Protein AF-A0A833WVV3-F1 (afdb_monomer_lite)

pLDDT: mean 74.28, std 15.26, range [39.84, 96.75]

Organism: Juglans regia (NCBI:txid51240)

Foldseek 3Di:
DDDDDDPPCDPVNVVVVVVVVVVVVVVPDPVPDDDDPPVVVVVVVVVVVVVVVVVVVVVVVVVVVVVVPPPDVPPPPVPDDDPVNVVVVVVVVVVVVVVVVVVVVVVVVVVVVVVVVVVVVVVVVVVVVVVVVVVVVVPPDPPDDPDDDDDPDDLPPDDPDPVDDRDPPDPPDPDPDPPDDDDDDPPPDPPDDDDD

Radius of gyration: 59.23 Å; chains: 1; bounding box: 86×81×144 Å

Sequence (196 aa):
MEGGGGEEVTIEELASNLTTYRDQLHQVDPANVRPIQEGAVNALAEAERVAEATKQAVKRKIALAASMDFQSRSLPAKLRIEPDDLEDVLAIIFALVFLVKLQKRKKIHAFKSKMRFEQLEVSQNKRQNAWQQFQSTKGKAKKIGFLSGRKRESIFKSPEDPSGKVGATGSGKGLTEFQKREKHLHLKGATVEADD

Structure (mmCIF, N/CA/C/O backbone):
data_AF-A0A833WVV3-F1
#
_entry.id   AF-A0A833WVV3-F1
#
loop_
_atom_site.group_PDB
_atom_site.id
_atom_site.type_symbol
_atom_site.label_atom_id
_atom_site.label_alt_id
_atom_site.label_comp_id
_atom_site.label_asym_id
_atom_site.label_entity_id
_atom_site.label_seq_id
_atom_site.pdbx_PDB_ins_code
_atom_site.Cartn_x
_atom_site.Cartn_y
_atom_site.Cartn_z
_atom_site.occupancy
_atom_site.B_iso_or_equiv
_atom_site.auth_seq_id
_atom_site.auth_comp_id
_atom_site.auth_asym_id
_atom_site.auth_atom_id
_atom_site.pdbx_PDB_model_num
ATOM 1 N N . MET A 1 1 ? -22.524 -62.715 -77.958 1.00 46.50 1 MET A N 1
ATOM 2 C CA . MET A 1 1 ? -21.577 -63.337 -78.908 1.00 46.50 1 MET A CA 1
ATOM 3 C C . MET A 1 1 ? -21.331 -62.258 -79.946 1.00 46.50 1 MET A C 1
ATOM 5 O O . MET A 1 1 ? -22.325 -61.815 -80.494 1.00 46.50 1 MET A O 1
ATOM 9 N N . GLU A 1 2 ? -20.174 -61.636 -80.148 1.00 40.91 2 GLU A N 1
ATOM 10 C CA . GLU A 1 2 ? -18.737 -61.855 -79.865 1.00 40.91 2 GLU A CA 1
ATOM 11 C C . GLU A 1 2 ? -18.135 -60.441 -79.582 1.00 40.91 2 GLU A C 1
ATOM 13 O O . GLU A 1 2 ? -18.778 -59.450 -79.904 1.00 40.91 2 GLU A O 1
ATOM 18 N N . GLY A 1 3 ? -17.004 -60.164 -78.929 1.00 39.84 3 GLY A N 1
ATOM 19 C CA . GLY A 1 3 ? -15.801 -60.945 -78.675 1.00 39.84 3 GLY A CA 1
ATOM 20 C C . GLY A 1 3 ? -14.644 -60.490 -79.582 1.00 39.84 3 GLY A C 1
ATOM 21 O O . GLY A 1 3 ? -14.477 -61.076 -80.637 1.00 39.84 3 GLY A O 1
ATOM 22 N N . GLY A 1 4 ? -13.822 -59.523 -79.140 1.00 43.84 4 GLY A N 1
ATOM 23 C CA . GLY A 1 4 ? -12.402 -59.421 -79.534 1.00 43.84 4 GLY A CA 1
ATOM 24 C C . GLY A 1 4 ? -12.020 -58.500 -80.704 1.00 43.84 4 GLY A C 1
ATOM 25 O O . GLY A 1 4 ? -12.555 -58.602 -81.799 1.00 43.84 4 GLY A O 1
ATOM 26 N N . GLY A 1 5 ? -11.018 -57.647 -80.469 1.00 40.06 5 GLY A N 1
ATOM 27 C CA . GLY A 1 5 ? -10.298 -56.911 -81.513 1.00 40.06 5 GLY A CA 1
ATOM 28 C C . GLY A 1 5 ? -9.308 -55.878 -80.970 1.00 40.06 5 GLY A C 1
ATOM 29 O O . GLY A 1 5 ? -9.168 -54.811 -81.554 1.00 40.06 5 GLY A O 1
ATOM 30 N N . GLY A 1 6 ? -8.681 -56.135 -79.817 1.00 50.25 6 GLY A N 1
ATOM 31 C CA . GLY A 1 6 ? -7.482 -55.392 -79.438 1.00 50.25 6 GLY A CA 1
ATOM 32 C C . GLY A 1 6 ? -6.346 -55.922 -80.298 1.00 50.25 6 GLY A C 1
ATOM 33 O O . GLY A 1 6 ? -5.966 -57.075 -80.124 1.00 50.25 6 GLY A O 1
ATOM 34 N N . GLU A 1 7 ? -5.867 -55.134 -81.259 1.00 61.69 7 GLU A N 1
ATOM 35 C CA . GLU A 1 7 ? -4.652 -55.462 -82.006 1.00 61.69 7 GLU A CA 1
ATOM 36 C C . GLU A 1 7 ? -3.491 -55.508 -81.009 1.00 61.69 7 GLU A C 1
ATOM 38 O O . GLU A 1 7 ? -2.988 -54.486 -80.539 1.00 61.69 7 GLU A O 1
ATOM 43 N N . GLU A 1 8 ? -3.125 -56.719 -80.602 1.00 65.12 8 GLU A N 1
ATOM 44 C CA . GLU A 1 8 ? -1.932 -56.971 -79.811 1.00 65.12 8 GLU A CA 1
ATOM 45 C C . GLU A 1 8 ? -0.727 -56.621 -80.688 1.00 65.12 8 GLU A C 1
ATOM 47 O O . GLU A 1 8 ? -0.345 -57.387 -81.572 1.00 65.12 8 GLU A O 1
ATOM 52 N N . VAL A 1 9 ? -0.159 -55.430 -80.478 1.00 65.12 9 VAL A N 1
ATOM 53 C CA . VAL A 1 9 ? 1.068 -54.998 -81.156 1.00 65.12 9 VAL A CA 1
ATOM 54 C C . VAL A 1 9 ? 2.149 -56.028 -80.848 1.00 65.12 9 VAL A C 1
ATOM 56 O O . VAL A 1 9 ? 2.551 -56.210 -79.694 1.00 65.12 9 VAL A O 1
ATOM 59 N N . THR A 1 10 ? 2.596 -56.740 -81.877 1.00 79.81 10 THR A N 1
ATOM 60 C CA . THR A 1 10 ? 3.571 -57.815 -81.701 1.00 79.81 10 THR A CA 1
ATOM 61 C C . THR A 1 10 ? 4.931 -57.232 -81.310 1.00 79.81 10 THR A C 1
ATOM 63 O O . THR A 1 10 ? 5.314 -56.135 -81.723 1.00 79.81 10 THR A O 1
ATOM 66 N N . ILE A 1 11 ? 5.699 -57.965 -80.500 1.00 78.94 11 ILE A N 1
ATOM 67 C CA . ILE A 1 11 ? 7.044 -57.537 -80.067 1.00 78.94 11 ILE A CA 1
ATOM 68 C C . ILE A 1 11 ? 7.954 -57.282 -81.282 1.00 78.94 11 ILE A C 1
ATOM 70 O O . ILE A 1 11 ? 8.790 -56.380 -81.251 1.00 78.94 11 ILE A O 1
ATOM 74 N N . GLU A 1 12 ? 7.762 -58.040 -82.362 1.00 80.50 12 GLU A N 1
ATOM 75 C CA . GLU A 1 12 ? 8.492 -57.887 -83.624 1.00 80.50 12 GLU A CA 1
ATOM 76 C C . GLU A 1 12 ? 8.175 -56.557 -84.319 1.00 80.50 12 GLU A C 1
ATOM 78 O O . GLU A 1 12 ? 9.079 -55.887 -84.819 1.00 80.50 12 GLU A O 1
ATOM 83 N N . GLU A 1 13 ? 6.918 -56.121 -84.281 1.00 84.12 13 GLU A N 1
ATOM 84 C CA . GLU A 1 13 ? 6.490 -54.837 -84.834 1.00 84.12 13 GLU A CA 1
ATOM 85 C C . GLU A 1 13 ? 7.048 -53.656 -84.027 1.00 84.12 13 GLU A C 1
ATOM 87 O O . GLU A 1 13 ? 7.557 -52.694 -84.603 1.00 84.12 13 GLU A O 1
ATOM 92 N N . LEU A 1 14 ? 7.057 -53.746 -82.691 1.00 84.44 14 LEU A N 1
ATOM 93 C CA . LEU A 1 14 ? 7.711 -52.747 -81.833 1.00 84.44 14 LEU A CA 1
ATOM 94 C C . LEU A 1 14 ? 9.220 -52.686 -82.073 1.00 84.44 14 LEU A C 1
ATOM 96 O O . LEU A 1 14 ? 9.789 -51.595 -82.115 1.00 84.44 14 LEU A O 1
ATOM 100 N N . ALA A 1 15 ? 9.866 -53.840 -82.251 1.00 89.00 15 ALA A N 1
ATOM 101 C CA . ALA A 1 15 ? 11.284 -53.902 -82.574 1.00 89.00 15 ALA A CA 1
ATOM 102 C C . ALA A 1 15 ? 11.569 -53.256 -83.939 1.00 89.00 15 ALA A C 1
ATOM 104 O O . ALA A 1 15 ? 12.489 -52.445 -84.036 1.00 89.00 15 ALA A O 1
ATOM 105 N N . SER A 1 16 ? 10.741 -53.540 -84.950 1.00 89.31 16 SER A N 1
ATOM 106 C CA . SER A 1 16 ? 10.819 -52.928 -86.283 1.00 89.31 16 SER A CA 1
ATOM 107 C C . SER A 1 16 ? 10.579 -51.412 -86.247 1.00 89.31 16 SER A C 1
ATOM 109 O O . SER A 1 16 ? 11.273 -50.641 -86.910 1.00 89.31 16 SER A O 1
ATOM 111 N N . ASN A 1 17 ? 9.628 -50.946 -85.437 1.00 87.50 17 ASN A N 1
ATOM 112 C CA . ASN A 1 17 ? 9.358 -49.517 -85.273 1.00 87.50 17 ASN A CA 1
ATOM 113 C C . ASN A 1 17 ? 10.504 -48.804 -84.542 1.00 87.50 17 ASN A C 1
ATOM 115 O O . ASN A 1 17 ? 10.887 -47.694 -84.918 1.00 87.50 17 ASN A O 1
ATOM 119 N N . LEU A 1 18 ? 11.101 -49.449 -83.535 1.00 90.44 18 LEU A N 1
ATOM 120 C CA . LEU A 1 18 ? 12.235 -48.903 -82.793 1.00 90.44 18 LEU A CA 1
ATOM 121 C C . LEU A 1 18 ? 13.491 -48.792 -83.665 1.00 90.44 18 LEU A C 1
ATOM 123 O O . LEU A 1 18 ? 14.191 -47.780 -83.596 1.00 90.44 18 LEU A O 1
ATOM 127 N N . THR A 1 19 ? 13.779 -49.802 -84.492 1.00 89.31 19 THR A N 1
ATOM 128 C CA . THR A 1 19 ? 14.894 -49.740 -85.450 1.00 89.31 19 THR A CA 1
ATOM 129 C C . THR A 1 19 ? 14.650 -48.663 -86.501 1.00 89.31 19 THR A C 1
ATOM 131 O O . THR A 1 19 ? 15.537 -47.850 -86.740 1.00 89.31 19 THR A O 1
ATOM 134 N N . THR A 1 20 ? 13.426 -48.559 -87.026 1.00 87.56 20 THR A N 1
ATOM 135 C CA . THR A 1 20 ? 13.055 -47.506 -87.984 1.00 87.56 20 THR A CA 1
ATOM 136 C C . THR A 1 20 ? 13.240 -46.105 -87.393 1.00 87.56 20 THR A C 1
ATOM 138 O O . THR A 1 20 ? 13.817 -45.232 -88.040 1.00 87.56 20 THR A O 1
ATOM 141 N N . TYR A 1 21 ? 12.815 -45.876 -86.145 1.00 84.25 21 TYR A N 1
ATOM 142 C CA . TYR A 1 21 ? 12.980 -44.577 -85.480 1.00 84.25 21 TYR A CA 1
ATOM 143 C C . TYR A 1 21 ? 14.453 -44.248 -85.199 1.00 84.25 21 TYR A C 1
ATOM 145 O O . TYR A 1 21 ? 14.894 -43.105 -85.331 1.00 84.25 21 TYR A O 1
ATOM 153 N N . ARG A 1 22 ? 15.248 -45.265 -84.851 1.00 86.81 22 ARG A N 1
ATOM 154 C CA . ARG A 1 22 ? 16.696 -45.124 -84.674 1.00 86.81 22 ARG A CA 1
ATOM 155 C C . ARG A 1 22 ? 17.383 -44.718 -85.976 1.00 86.81 22 ARG A C 1
ATOM 157 O O . ARG A 1 22 ? 18.215 -43.812 -85.966 1.00 86.81 22 ARG A O 1
ATOM 164 N N . ASP A 1 23 ? 17.005 -45.347 -87.082 1.00 85.81 23 ASP A N 1
ATOM 165 C CA . ASP A 1 23 ? 17.556 -45.031 -88.396 1.00 85.81 23 ASP A CA 1
ATOM 166 C C . ASP A 1 23 ? 17.127 -43.635 -88.861 1.00 85.81 23 ASP A C 1
ATOM 168 O O . ASP A 1 23 ? 17.929 -42.919 -89.461 1.00 85.81 23 ASP A O 1
ATOM 172 N N . GLN A 1 24 ? 15.904 -43.201 -88.539 1.00 82.94 24 GLN A N 1
ATOM 173 C CA . GLN A 1 24 ? 15.442 -41.832 -88.794 1.00 82.94 24 GLN A CA 1
ATOM 174 C C . GLN A 1 24 ? 16.280 -40.791 -88.040 1.00 82.94 24 GLN A C 1
ATOM 176 O O . GLN A 1 24 ? 16.636 -39.773 -88.626 1.00 82.94 24 GLN A O 1
ATOM 181 N N . LEU A 1 25 ? 16.655 -41.049 -86.780 1.00 77.25 25 LEU A N 1
ATOM 182 C CA . LEU A 1 25 ? 17.528 -40.154 -86.007 1.00 77.25 25 LEU A CA 1
ATOM 183 C C . LEU A 1 25 ? 18.943 -40.054 -86.592 1.00 77.25 25 LEU A C 1
ATOM 185 O O . LEU A 1 25 ? 19.531 -38.977 -86.560 1.00 77.25 25 LEU A O 1
ATOM 189 N N . HIS A 1 26 ? 19.481 -41.141 -87.154 1.00 75.12 26 HIS A N 1
ATOM 190 C CA . HIS A 1 26 ? 20.765 -41.105 -87.865 1.00 75.12 26 HIS A CA 1
ATOM 191 C C . HIS A 1 26 ? 20.701 -40.326 -89.187 1.00 75.12 26 HIS A C 1
ATOM 193 O O . HIS A 1 26 ? 21.723 -39.812 -89.635 1.00 75.12 26 HIS A O 1
ATOM 199 N N . GLN A 1 27 ? 19.520 -40.226 -89.802 1.00 71.44 27 GLN A N 1
ATOM 200 C CA . GLN A 1 27 ? 19.289 -39.463 -91.033 1.00 71.44 27 GLN A CA 1
ATOM 201 C C . GLN A 1 27 ? 19.019 -37.969 -90.780 1.00 71.44 27 GLN A C 1
ATOM 203 O O . GLN A 1 27 ? 18.933 -37.200 -91.738 1.00 71.44 27 GLN A O 1
ATOM 208 N N . VAL A 1 28 ? 18.895 -37.528 -89.519 1.00 72.56 28 VAL A N 1
ATOM 209 C CA . VAL A 1 28 ? 18.790 -36.099 -89.192 1.00 72.56 28 VAL A CA 1
ATOM 210 C C . VAL A 1 28 ? 20.156 -35.446 -89.391 1.00 72.56 28 VAL A C 1
ATOM 212 O O . VAL A 1 28 ? 21.061 -35.587 -88.571 1.00 72.56 28 VAL A O 1
ATOM 215 N N . ASP A 1 29 ? 20.284 -34.717 -90.495 1.00 63.56 29 ASP A N 1
ATOM 216 C CA . ASP A 1 29 ? 21.483 -33.970 -90.857 1.00 63.56 29 ASP A CA 1
ATOM 217 C C . ASP A 1 29 ? 21.809 -32.930 -89.759 1.00 63.56 29 ASP A C 1
ATOM 219 O O . ASP A 1 29 ? 20.990 -32.035 -89.498 1.00 63.56 29 ASP A O 1
ATOM 223 N N . PRO A 1 30 ? 22.971 -33.010 -89.078 1.00 64.62 30 PRO A N 1
ATOM 224 C CA . PRO A 1 30 ? 23.313 -32.100 -87.981 1.00 64.62 30 PRO A CA 1
ATOM 225 C C . PRO A 1 30 ? 23.369 -30.629 -88.421 1.00 64.62 30 PRO A C 1
ATOM 227 O O . PRO A 1 30 ? 23.263 -29.732 -87.586 1.00 64.62 30 PRO A O 1
ATOM 230 N N . ALA A 1 31 ? 23.473 -30.370 -89.729 1.00 63.16 31 ALA A N 1
ATOM 231 C CA . ALA A 1 31 ? 23.427 -29.035 -90.318 1.00 63.16 31 ALA A CA 1
ATOM 232 C C . ALA A 1 31 ? 22.056 -28.333 -90.195 1.00 63.16 31 ALA A C 1
ATOM 234 O O . ALA A 1 31 ? 21.984 -27.113 -90.341 1.00 63.16 31 ALA A O 1
ATOM 235 N N . ASN A 1 32 ? 20.970 -29.063 -89.904 1.00 64.25 32 ASN A N 1
ATOM 236 C CA . ASN A 1 32 ? 19.625 -28.492 -89.745 1.00 64.25 32 ASN A CA 1
ATOM 237 C C . ASN A 1 32 ? 19.313 -28.057 -88.292 1.00 64.25 32 ASN A C 1
ATOM 239 O O . ASN A 1 32 ? 18.229 -27.540 -88.006 1.00 64.25 32 ASN A O 1
ATOM 243 N N . VAL A 1 33 ? 20.256 -28.239 -87.358 1.00 63.78 33 VAL A N 1
ATOM 244 C CA . VAL A 1 33 ? 20.158 -27.731 -85.982 1.00 63.78 33 VAL A CA 1
ATOM 245 C C . VAL A 1 33 ? 20.610 -26.270 -85.969 1.00 63.78 33 VAL A C 1
ATOM 247 O O . VAL A 1 33 ? 21.745 -25.952 -86.312 1.00 63.78 33 VAL A O 1
ATOM 250 N N . ARG A 1 34 ? 19.716 -25.351 -85.580 1.00 60.75 34 ARG A N 1
ATOM 251 C CA . ARG A 1 34 ? 20.046 -23.919 -85.482 1.00 60.75 34 ARG A CA 1
ATOM 252 C C . ARG A 1 34 ? 21.232 -23.718 -84.520 1.00 60.75 34 ARG A C 1
ATOM 254 O O . ARG A 1 34 ? 21.143 -24.194 -83.387 1.00 60.75 34 ARG A O 1
ATOM 261 N N . PRO A 1 35 ? 22.292 -22.982 -84.903 1.00 62.78 35 PRO A N 1
ATOM 262 C CA . PRO A 1 35 ? 23.369 -22.659 -83.978 1.00 62.78 35 PRO A CA 1
ATOM 263 C C . PRO A 1 35 ? 22.831 -21.783 -82.840 1.00 62.78 35 PRO A C 1
ATOM 265 O O . PRO A 1 35 ? 22.159 -20.775 -83.075 1.00 62.78 35 PRO A O 1
ATOM 268 N N . ILE A 1 36 ? 23.105 -22.182 -81.597 1.00 58.59 36 ILE A N 1
ATOM 269 C CA . ILE A 1 36 ? 22.791 -21.391 -80.403 1.00 58.59 36 ILE A CA 1
ATOM 270 C C . ILE A 1 36 ? 23.678 -20.143 -80.446 1.00 58.59 36 ILE A C 1
ATOM 272 O O . ILE A 1 36 ? 24.894 -20.247 -80.568 1.00 58.59 36 ILE A O 1
ATOM 276 N N . GLN A 1 37 ? 23.069 -18.959 -80.384 1.00 57.66 37 GLN A N 1
ATOM 277 C CA . GLN A 1 37 ? 23.779 -17.682 -80.453 1.00 57.66 37 GLN A CA 1
ATOM 278 C C . GLN A 1 37 ? 24.791 -17.550 -79.305 1.00 57.66 37 GLN A C 1
ATOM 280 O O . GLN A 1 37 ? 24.428 -17.310 -78.154 1.00 57.66 37 GLN A O 1
ATOM 285 N N . GLU A 1 38 ? 26.078 -17.623 -79.645 1.00 55.78 38 GLU A N 1
ATOM 286 C CA . GLU A 1 38 ? 27.241 -17.426 -78.762 1.00 55.78 38 GLU A CA 1
ATOM 287 C C . GLU A 1 38 ? 27.298 -16.022 -78.109 1.00 55.78 38 GLU A C 1
ATOM 289 O O . GLU A 1 38 ? 28.165 -15.734 -77.291 1.00 55.78 38 GLU A O 1
ATOM 294 N N . GLY A 1 39 ? 26.348 -15.127 -78.399 1.00 54.28 39 GLY A N 1
ATOM 295 C CA . GLY A 1 39 ? 26.199 -13.847 -77.696 1.00 54.28 39 GLY A CA 1
ATOM 296 C C . GLY A 1 39 ? 25.719 -13.984 -76.243 1.00 54.28 39 GLY A C 1
ATOM 297 O O . GLY A 1 39 ? 25.995 -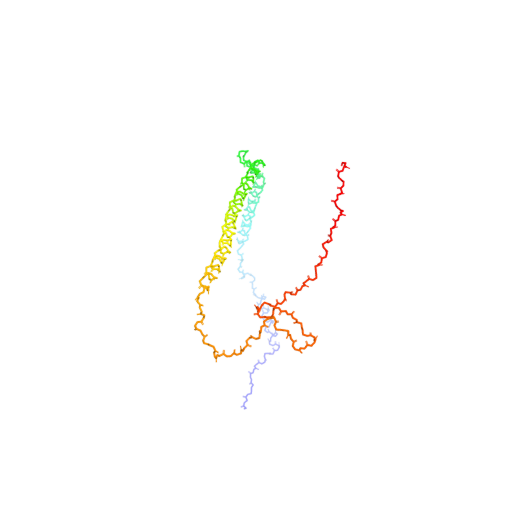13.110 -75.422 1.00 54.28 39 GLY A O 1
ATOM 298 N N . ALA A 1 40 ? 25.048 -15.089 -75.893 1.00 53.66 40 ALA A N 1
ATOM 299 C CA . ALA A 1 40 ? 24.525 -15.306 -74.542 1.00 53.66 40 ALA A CA 1
ATOM 300 C C . ALA A 1 40 ? 25.624 -15.595 -73.499 1.00 53.66 40 ALA A C 1
ATOM 302 O O . ALA A 1 40 ? 25.453 -15.271 -72.324 1.00 53.66 40 ALA A O 1
ATOM 303 N N . VAL A 1 41 ? 26.769 -16.154 -73.915 1.00 52.44 41 VAL A N 1
ATOM 304 C CA . VAL A 1 41 ? 27.882 -16.473 -73.000 1.00 52.44 41 VAL A CA 1
ATOM 305 C C . VAL A 1 41 ? 28.688 -15.233 -72.600 1.00 52.44 41 VAL A C 1
ATOM 307 O O . VAL A 1 41 ? 29.155 -15.158 -71.466 1.00 52.44 41 VAL A O 1
ATOM 310 N N . ASN A 1 42 ? 28.779 -14.216 -73.464 1.00 63.62 42 ASN A N 1
ATOM 311 C CA . ASN A 1 42 ? 29.488 -12.971 -73.138 1.00 63.62 42 ASN A CA 1
ATOM 312 C C . ASN A 1 42 ? 28.682 -12.054 -72.208 1.00 63.62 42 ASN A C 1
ATOM 314 O O . ASN A 1 42 ? 29.241 -11.509 -71.260 1.00 63.62 42 ASN A O 1
ATOM 318 N N . ALA A 1 43 ? 27.363 -11.948 -72.401 1.00 71.44 43 ALA A N 1
ATOM 319 C CA . ALA A 1 43 ? 26.507 -11.148 -71.521 1.00 71.44 43 ALA A CA 1
ATOM 320 C C . ALA A 1 43 ? 26.486 -11.686 -70.077 1.00 71.44 43 ALA A C 1
ATOM 322 O O . ALA A 1 43 ? 26.461 -10.914 -69.119 1.00 71.44 43 ALA A O 1
ATOM 323 N N . LEU A 1 44 ? 26.533 -13.012 -69.914 1.00 71.00 44 LEU A N 1
ATOM 324 C CA . LEU A 1 44 ? 26.572 -13.648 -68.599 1.00 71.00 44 LEU A CA 1
ATOM 325 C C . LEU A 1 44 ? 27.927 -13.436 -67.904 1.00 71.00 44 LEU A C 1
ATOM 327 O O . LEU A 1 44 ? 27.955 -13.103 -66.721 1.00 71.00 44 LEU A O 1
ATOM 331 N N . ALA A 1 45 ? 29.034 -13.531 -68.647 1.00 79.44 45 ALA A N 1
ATOM 332 C CA . ALA A 1 45 ? 30.375 -13.250 -68.130 1.00 79.44 45 ALA A CA 1
ATOM 333 C C . ALA A 1 45 ? 30.572 -11.765 -67.754 1.00 79.44 45 ALA A C 1
ATOM 335 O O . ALA A 1 45 ? 31.224 -11.443 -66.757 1.00 79.44 45 ALA A O 1
ATOM 336 N N . GLU A 1 46 ? 29.988 -10.840 -68.521 1.00 80.50 46 GLU A N 1
ATOM 337 C CA . GLU A 1 46 ? 29.970 -9.413 -68.183 1.00 80.50 46 GLU A CA 1
ATOM 338 C C . GLU A 1 46 ? 29.123 -9.139 -66.934 1.00 80.50 46 GLU A C 1
ATOM 340 O O . GLU A 1 46 ? 29.561 -8.410 -66.039 1.00 80.50 46 GLU A O 1
ATOM 345 N N . ALA A 1 47 ? 27.951 -9.773 -66.824 1.00 81.19 47 ALA A N 1
ATOM 346 C CA . ALA A 1 47 ? 27.101 -9.676 -65.641 1.00 81.19 47 ALA A CA 1
ATOM 347 C C . ALA A 1 47 ? 27.801 -10.214 -64.381 1.00 81.19 47 ALA A C 1
ATOM 349 O O . ALA A 1 47 ? 27.715 -9.595 -63.316 1.00 81.19 47 ALA A O 1
ATOM 350 N N . GLU A 1 48 ? 28.547 -11.315 -64.502 1.00 83.31 48 GLU A N 1
ATOM 351 C CA . GLU A 1 48 ? 29.335 -11.886 -63.408 1.00 83.31 48 GLU A CA 1
ATOM 352 C C . GLU A 1 48 ? 30.438 -10.921 -62.950 1.00 83.31 48 GLU A C 1
ATOM 354 O O . GLU A 1 48 ? 30.537 -10.626 -61.757 1.00 83.31 48 GLU A O 1
ATOM 359 N N . ARG A 1 49 ? 31.182 -10.300 -63.878 1.00 86.06 49 ARG A N 1
ATOM 360 C CA . ARG A 1 49 ? 32.183 -9.276 -63.524 1.00 86.06 49 ARG A CA 1
ATOM 361 C C . ARG A 1 49 ? 31.585 -8.059 -62.822 1.00 86.06 49 ARG A C 1
ATOM 363 O O . ARG A 1 49 ? 32.198 -7.531 -61.892 1.00 86.06 49 ARG A O 1
ATOM 370 N N . VAL A 1 50 ? 30.401 -7.602 -63.233 1.00 87.94 50 VAL A N 1
ATOM 371 C CA . VAL A 1 50 ? 29.704 -6.482 -62.575 1.00 87.94 50 VAL A CA 1
ATOM 372 C C . VAL A 1 50 ? 29.251 -6.874 -61.163 1.00 87.94 50 VAL A C 1
ATOM 374 O O . VAL A 1 50 ? 29.429 -6.104 -60.211 1.00 87.94 50 VAL A O 1
ATOM 377 N N . ALA A 1 51 ? 28.719 -8.084 -60.990 1.00 87.38 51 ALA A N 1
ATOM 378 C CA . ALA A 1 51 ? 28.330 -8.611 -59.683 1.00 87.38 51 ALA A CA 1
ATOM 379 C C . ALA A 1 51 ? 29.541 -8.773 -58.745 1.00 87.38 51 ALA A C 1
ATOM 381 O O . ALA A 1 51 ? 29.490 -8.408 -57.567 1.00 87.38 51 ALA A O 1
ATOM 382 N N . GLU A 1 52 ? 30.673 -9.244 -59.262 1.00 89.75 52 GLU A N 1
ATOM 383 C CA . GLU A 1 52 ? 31.908 -9.341 -58.489 1.00 89.75 52 GLU A CA 1
ATOM 384 C C . GLU A 1 52 ? 32.466 -7.966 -58.118 1.00 89.75 52 GLU A C 1
ATOM 386 O O . GLU A 1 52 ? 32.840 -7.745 -56.962 1.00 89.75 52 GLU A O 1
ATOM 391 N N . ALA A 1 53 ? 32.472 -7.012 -59.053 1.00 91.62 53 ALA A N 1
ATOM 392 C CA . ALA A 1 53 ? 32.927 -5.650 -58.795 1.00 91.62 53 ALA A CA 1
ATOM 393 C C . ALA A 1 53 ? 32.084 -4.964 -57.708 1.00 91.62 53 ALA A C 1
ATOM 395 O O . ALA A 1 53 ? 32.631 -4.328 -56.801 1.00 91.62 53 ALA A O 1
ATOM 396 N N . THR A 1 54 ? 30.760 -5.137 -57.738 1.00 90.00 54 THR A N 1
ATOM 397 C CA . THR A 1 54 ? 29.861 -4.598 -56.704 1.00 90.00 54 THR A CA 1
ATOM 398 C C . THR A 1 54 ? 30.074 -5.280 -55.353 1.00 90.00 54 THR A C 1
ATOM 400 O O . THR A 1 54 ? 30.201 -4.588 -54.340 1.00 90.00 54 THR A O 1
ATOM 403 N N . LYS A 1 55 ? 30.233 -6.610 -55.321 1.00 92.50 55 LYS A N 1
ATOM 404 C CA . LYS A 1 55 ? 30.584 -7.360 -54.103 1.00 92.50 55 LYS A CA 1
ATOM 405 C C . LYS A 1 55 ? 31.902 -6.873 -53.500 1.00 92.50 55 LYS A C 1
ATOM 407 O O . LYS A 1 55 ? 31.992 -6.663 -52.288 1.00 92.50 55 LYS A O 1
ATOM 412 N N . GLN A 1 56 ? 32.919 -6.648 -54.330 1.00 93.75 56 GLN A N 1
ATOM 413 C CA . GLN A 1 56 ? 34.207 -6.116 -53.887 1.00 93.75 56 GLN A CA 1
ATOM 414 C C . GLN A 1 56 ? 34.096 -4.664 -53.402 1.00 93.75 56 GLN A C 1
ATOM 416 O O . GLN A 1 56 ? 34.694 -4.322 -52.381 1.00 93.75 56 GLN A O 1
ATOM 421 N N . ALA A 1 57 ? 33.306 -3.818 -54.067 1.00 93.19 57 ALA A N 1
ATOM 422 C CA . ALA A 1 57 ? 33.062 -2.441 -53.637 1.00 93.19 57 ALA A CA 1
ATOM 423 C C . ALA A 1 57 ? 32.348 -2.380 -52.276 1.00 93.19 57 ALA A C 1
ATOM 425 O O . ALA A 1 57 ? 32.754 -1.612 -51.403 1.00 93.19 57 ALA A O 1
ATOM 426 N N . VAL A 1 58 ? 31.338 -3.229 -52.057 1.00 93.94 58 VAL A N 1
ATOM 427 C CA . VAL A 1 58 ? 30.659 -3.375 -50.759 1.00 93.94 58 VAL A CA 1
ATOM 428 C C . VAL A 1 58 ? 31.635 -3.876 -49.699 1.00 93.94 58 VAL A C 1
ATOM 430 O O . VAL A 1 58 ? 31.713 -3.290 -48.624 1.00 93.94 58 VAL A O 1
ATOM 433 N N . LYS A 1 59 ? 32.453 -4.888 -50.013 1.00 95.31 59 LYS A N 1
ATOM 434 C CA . LYS A 1 59 ? 33.488 -5.388 -49.098 1.00 95.31 59 LYS A CA 1
ATOM 435 C C . LYS A 1 59 ? 34.486 -4.294 -48.707 1.00 95.31 59 LYS A C 1
ATOM 437 O O . LYS A 1 59 ? 34.818 -4.185 -47.532 1.00 95.31 59 LYS A O 1
ATOM 442 N N . ARG A 1 60 ? 34.923 -3.451 -49.653 1.00 93.31 60 ARG A N 1
ATOM 443 C CA . ARG A 1 60 ? 35.785 -2.287 -49.372 1.00 93.31 60 ARG A CA 1
ATOM 444 C C . ARG A 1 60 ? 35.078 -1.252 -48.498 1.00 93.31 60 ARG A C 1
ATOM 446 O O . ARG A 1 60 ? 35.689 -0.767 -47.558 1.00 93.31 60 ARG A O 1
ATOM 453 N N . LYS A 1 61 ? 33.799 -0.947 -48.753 1.00 93.94 61 LYS A N 1
ATOM 454 C CA . LYS A 1 61 ? 33.009 -0.034 -47.905 1.00 93.94 61 LYS A CA 1
ATOM 455 C C . LYS A 1 61 ? 32.840 -0.564 -46.484 1.00 93.94 61 LYS A C 1
ATOM 457 O O . LYS A 1 61 ? 32.969 0.209 -45.546 1.00 93.94 61 LYS A O 1
ATOM 462 N N . ILE A 1 62 ? 32.597 -1.863 -46.326 1.00 89.44 62 ILE A N 1
ATOM 463 C CA . ILE A 1 62 ? 32.512 -2.513 -45.014 1.00 89.44 62 ILE A CA 1
ATOM 464 C C . ILE A 1 62 ? 33.874 -2.491 -44.321 1.00 89.44 62 ILE A C 1
ATOM 466 O O . ILE A 1 62 ? 33.934 -2.163 -43.147 1.00 89.44 62 ILE A O 1
ATOM 470 N N . ALA A 1 63 ? 34.966 -2.780 -45.032 1.00 87.38 63 ALA A N 1
ATOM 471 C CA . ALA A 1 63 ? 36.312 -2.706 -44.468 1.00 87.38 63 ALA A CA 1
ATOM 472 C C . ALA A 1 63 ? 36.674 -1.277 -44.032 1.00 87.38 63 ALA A C 1
ATOM 474 O O . ALA A 1 63 ? 37.199 -1.103 -42.940 1.00 87.38 63 ALA A O 1
ATOM 475 N N . LEU A 1 64 ? 36.329 -0.263 -44.836 1.00 84.94 64 LEU A N 1
ATOM 476 C CA . LEU A 1 64 ? 36.489 1.145 -44.468 1.00 84.94 64 LEU A CA 1
ATOM 477 C C . LEU A 1 64 ? 35.624 1.513 -43.259 1.00 84.94 64 LEU A C 1
ATOM 479 O O . LEU A 1 64 ? 36.126 2.143 -42.340 1.00 84.94 64 LEU A O 1
ATOM 483 N N . ALA A 1 65 ? 34.359 1.086 -43.222 1.00 82.06 65 ALA A N 1
ATOM 484 C CA . ALA A 1 65 ? 33.466 1.309 -42.085 1.00 82.06 65 ALA A CA 1
ATOM 485 C C . ALA A 1 65 ? 33.917 0.562 -40.817 1.00 82.06 65 ALA A C 1
ATOM 487 O O . ALA A 1 65 ? 33.662 1.034 -39.718 1.00 82.06 65 ALA A O 1
ATOM 488 N N . ALA A 1 66 ? 34.596 -0.576 -40.965 1.00 80.94 66 ALA A N 1
ATOM 489 C CA . ALA A 1 66 ? 35.180 -1.329 -39.863 1.00 80.94 66 ALA A CA 1
ATOM 490 C C . ALA A 1 66 ? 36.499 -0.711 -39.369 1.00 80.94 66 ALA A C 1
ATOM 492 O O . ALA A 1 66 ? 36.740 -0.724 -38.173 1.00 80.94 66 ALA A O 1
ATOM 493 N N . SER A 1 67 ? 37.329 -0.149 -40.262 1.00 72.38 67 SER A N 1
ATOM 494 C CA . SER A 1 67 ? 38.539 0.608 -39.892 1.00 72.38 67 SER A CA 1
ATOM 495 C C . SER A 1 67 ? 38.241 2.028 -39.418 1.00 72.38 67 SER A C 1
ATOM 497 O O . SER A 1 67 ? 39.077 2.668 -38.789 1.00 72.38 67 SER A O 1
ATOM 499 N N . MET A 1 68 ? 37.047 2.543 -39.722 1.00 65.44 68 MET A N 1
ATOM 500 C CA . MET A 1 68 ? 36.444 3.644 -38.983 1.00 65.44 68 MET A CA 1
ATOM 501 C C . MET A 1 68 ? 36.001 3.081 -37.636 1.00 65.44 68 MET A C 1
ATOM 503 O O . MET A 1 68 ? 34.811 2.976 -37.342 1.00 65.44 68 MET A O 1
ATOM 507 N N . ASP A 1 69 ? 36.995 2.677 -36.844 1.00 57.31 69 ASP A N 1
ATOM 508 C CA . ASP A 1 69 ? 36.841 2.342 -35.447 1.00 57.31 69 ASP A CA 1
ATOM 509 C C . ASP A 1 69 ? 35.940 3.399 -34.836 1.00 57.31 69 ASP A C 1
ATOM 511 O O . ASP A 1 69 ? 36.159 4.601 -35.021 1.00 57.31 69 ASP A O 1
ATOM 515 N N . PHE A 1 70 ? 34.896 2.918 -34.168 1.00 57.56 70 PHE A N 1
ATOM 516 C CA . PHE A 1 70 ? 34.034 3.655 -33.268 1.00 57.56 70 PHE A CA 1
ATOM 517 C C . PHE A 1 70 ? 34.937 4.552 -32.419 1.00 57.56 70 PHE A C 1
ATOM 519 O O . PHE A 1 70 ? 35.443 4.114 -31.386 1.00 57.56 70 PHE A O 1
ATOM 526 N N . GLN A 1 71 ? 35.196 5.782 -32.888 1.00 55.44 71 GLN A N 1
ATOM 527 C CA . GLN A 1 71 ? 35.771 6.853 -32.095 1.00 55.44 71 GLN A CA 1
ATOM 528 C C . GLN A 1 71 ? 34.865 6.860 -30.898 1.00 55.44 71 GLN A C 1
ATOM 530 O O . GLN A 1 71 ? 33.680 7.177 -31.042 1.00 55.44 71 GLN A O 1
ATOM 535 N N . SER A 1 72 ? 35.378 6.297 -29.804 1.00 54.53 72 SER A N 1
ATOM 536 C CA . SER A 1 72 ? 34.555 5.926 -28.675 1.00 54.53 72 SER A CA 1
ATOM 537 C C . SER A 1 72 ? 33.662 7.113 -28.411 1.00 54.53 72 SER A C 1
ATOM 539 O O . SER A 1 72 ? 34.143 8.243 -28.271 1.00 54.53 72 SER A O 1
ATOM 541 N N . ARG A 1 73 ? 32.352 6.873 -28.464 1.00 60.81 73 ARG A N 1
ATOM 542 C CA . ARG A 1 73 ? 31.326 7.835 -28.082 1.00 60.81 73 ARG A CA 1
ATOM 543 C C . ARG A 1 73 ? 31.454 8.045 -26.574 1.00 60.81 73 ARG A C 1
ATOM 545 O O . ARG A 1 73 ? 30.564 7.719 -25.801 1.00 60.81 73 ARG A O 1
ATOM 552 N N . SER A 1 74 ? 32.632 8.474 -26.148 1.00 65.06 74 SER A N 1
ATOM 553 C CA . SER A 1 74 ? 32.962 8.846 -24.803 1.00 65.06 74 SER A CA 1
ATOM 554 C C . SER A 1 74 ? 32.176 10.119 -24.586 1.00 65.06 74 SER A C 1
ATOM 556 O O . SER A 1 74 ? 32.315 11.109 -25.310 1.00 65.06 74 SER A O 1
ATOM 558 N N . LEU A 1 75 ? 31.220 10.024 -23.665 1.00 67.12 75 LEU A N 1
ATOM 559 C CA . LEU A 1 75 ? 30.393 11.157 -23.307 1.00 67.12 75 LEU A CA 1
ATOM 560 C C . LEU A 1 75 ? 31.333 12.301 -22.896 1.00 67.12 75 LEU A C 1
ATOM 562 O O . LEU A 1 75 ? 32.288 12.055 -22.144 1.00 67.12 75 LEU A O 1
ATOM 566 N N . PRO A 1 76 ? 31.110 13.526 -23.409 1.00 74.69 76 PRO A N 1
ATOM 567 C CA . PRO A 1 76 ? 31.932 14.673 -23.051 1.00 74.69 76 PRO A CA 1
ATOM 568 C C . PRO A 1 76 ? 31.967 14.815 -21.529 1.00 74.69 76 PRO A C 1
ATOM 570 O O . PRO A 1 76 ? 30.985 14.509 -20.859 1.00 74.69 76 PRO A O 1
ATOM 573 N N . ALA A 1 77 ? 33.090 15.284 -20.980 1.00 66.62 77 ALA A N 1
ATOM 574 C CA . ALA A 1 77 ? 33.358 15.268 -19.537 1.00 66.62 77 ALA A CA 1
ATOM 575 C C . ALA A 1 77 ? 32.231 15.871 -18.669 1.00 66.62 77 ALA A C 1
ATOM 577 O O . ALA A 1 77 ? 32.004 15.400 -17.567 1.00 66.62 77 ALA A O 1
ATOM 578 N N . LYS A 1 78 ? 31.474 16.843 -19.197 1.00 65.88 78 LYS A N 1
ATOM 579 C CA . LYS A 1 78 ? 30.322 17.495 -18.540 1.00 65.88 78 LYS A CA 1
ATOM 580 C C . LYS A 1 78 ? 29.044 16.642 -18.452 1.00 65.88 78 LYS A C 1
ATOM 582 O O . LYS A 1 78 ? 28.079 17.078 -17.845 1.00 65.88 78 LYS A O 1
ATOM 587 N N . LEU A 1 79 ? 29.008 15.482 -19.106 1.00 63.50 79 LEU A N 1
ATOM 588 C CA . LEU A 1 79 ? 27.891 14.526 -19.086 1.00 63.50 79 LEU A CA 1
ATOM 589 C C . LEU A 1 79 ? 28.273 13.209 -18.391 1.00 63.50 79 LEU A C 1
ATOM 591 O O . LEU A 1 79 ? 27.532 12.230 -18.477 1.00 63.50 79 LEU A O 1
ATOM 595 N N . ARG A 1 80 ? 29.442 13.156 -17.742 1.00 69.12 80 ARG A N 1
ATOM 596 C CA . ARG A 1 80 ? 29.805 12.043 -16.865 1.00 69.12 80 ARG A CA 1
ATOM 597 C C . ARG A 1 80 ? 29.091 12.253 -15.535 1.00 69.12 80 ARG A C 1
ATOM 599 O O . ARG A 1 80 ? 29.270 13.290 -14.915 1.00 69.12 80 ARG A O 1
ATOM 606 N N . ILE A 1 81 ? 28.271 11.286 -15.142 1.00 69.19 81 ILE A N 1
ATOM 607 C CA . ILE A 1 81 ? 27.644 11.251 -13.819 1.00 69.19 81 ILE A CA 1
ATOM 608 C C . ILE A 1 81 ? 28.744 10.838 -12.844 1.00 69.19 81 ILE A C 1
ATOM 610 O O . ILE A 1 81 ? 29.303 9.745 -12.985 1.00 69.19 81 ILE A O 1
ATOM 614 N N . GLU A 1 82 ? 29.108 11.727 -11.925 1.00 67.88 82 GLU A N 1
ATOM 615 C CA . GLU A 1 82 ? 30.059 11.399 -10.868 1.00 67.88 82 GLU A CA 1
ATOM 616 C C . GLU A 1 82 ? 29.401 10.443 -9.859 1.00 67.88 82 GLU A C 1
ATOM 618 O O . GLU A 1 82 ? 28.182 10.476 -9.680 1.00 67.88 82 GLU A O 1
ATOM 623 N N . PRO A 1 83 ? 30.167 9.545 -9.218 1.00 66.38 83 PRO A N 1
ATOM 624 C CA . PRO A 1 83 ? 29.614 8.645 -8.209 1.00 66.38 83 PRO A CA 1
ATOM 625 C C . PRO A 1 83 ? 28.920 9.395 -7.053 1.00 66.38 83 PRO A C 1
ATOM 627 O O . PRO A 1 83 ? 27.909 8.900 -6.560 1.00 66.38 83 PRO A O 1
ATOM 630 N N . ASP A 1 84 ? 29.372 10.607 -6.704 1.00 65.69 84 ASP A N 1
ATOM 631 C CA . ASP A 1 84 ? 28.753 11.465 -5.677 1.00 65.69 84 ASP A CA 1
ATOM 632 C C . ASP A 1 84 ? 27.335 11.948 -6.057 1.00 65.69 84 ASP A C 1
ATOM 634 O O . ASP A 1 84 ? 26.451 11.996 -5.202 1.00 65.69 84 ASP A O 1
ATOM 638 N N . ASP A 1 85 ? 27.051 12.204 -7.344 1.00 68.94 85 ASP A N 1
ATOM 639 C CA . ASP A 1 85 ? 25.706 12.608 -7.804 1.00 68.94 85 ASP A CA 1
ATOM 640 C C . ASP A 1 85 ? 24.659 11.497 -7.572 1.00 68.94 85 ASP A C 1
ATOM 642 O O . ASP A 1 85 ? 23.466 11.761 -7.396 1.00 68.94 85 ASP A O 1
ATOM 646 N N . LEU A 1 86 ? 25.085 10.228 -7.574 1.00 69.50 86 LEU A N 1
ATOM 647 C CA . LEU A 1 86 ? 24.203 9.086 -7.319 1.00 69.50 86 LEU A CA 1
ATOM 648 C C . LEU A 1 86 ? 23.902 8.927 -5.825 1.00 69.50 86 LEU A C 1
ATOM 650 O O . LEU A 1 86 ? 22.773 8.574 -5.472 1.00 69.50 86 LEU A O 1
ATOM 654 N N . GLU A 1 87 ? 24.873 9.205 -4.952 1.00 74.69 87 GLU A N 1
ATOM 655 C CA . GLU A 1 87 ? 24.675 9.184 -3.500 1.00 74.69 87 GLU A CA 1
ATOM 656 C C . GLU A 1 87 ? 23.721 10.289 -3.050 1.00 74.69 87 GLU A C 1
ATOM 658 O O . GLU A 1 87 ? 22.809 10.016 -2.267 1.00 74.69 87 GLU A O 1
ATOM 663 N N . ASP A 1 88 ? 23.833 11.488 -3.623 1.00 77.06 88 ASP A N 1
ATOM 664 C CA . ASP A 1 88 ? 22.927 12.601 -3.333 1.00 77.06 88 ASP A CA 1
ATOM 665 C C . ASP A 1 88 ? 21.486 12.301 -3.765 1.00 77.06 88 ASP A C 1
ATOM 667 O O . ASP A 1 88 ? 20.533 12.518 -3.006 1.00 77.06 88 ASP A O 1
ATOM 671 N N . VAL A 1 89 ? 21.293 11.715 -4.949 1.00 77.31 89 VAL A N 1
ATOM 672 C CA . VAL A 1 89 ? 19.961 11.288 -5.407 1.00 77.31 89 VAL A CA 1
ATOM 673 C C . VAL A 1 89 ? 19.395 10.184 -4.508 1.00 77.31 89 VAL A C 1
ATOM 675 O O . VAL A 1 89 ? 18.215 10.229 -4.143 1.00 77.31 89 VAL A O 1
ATOM 678 N N . LEU A 1 90 ? 20.213 9.212 -4.096 1.00 83.56 90 LEU A N 1
ATOM 679 C CA . LEU A 1 90 ? 19.796 8.164 -3.161 1.00 83.56 90 LEU A CA 1
ATOM 680 C C . LEU A 1 90 ? 19.484 8.722 -1.767 1.00 83.56 90 LEU A C 1
ATOM 682 O O . LEU A 1 90 ? 18.498 8.300 -1.155 1.00 83.56 90 LEU A O 1
ATOM 686 N N . ALA A 1 91 ? 20.252 9.699 -1.287 1.00 85.94 91 ALA A N 1
ATOM 687 C CA . ALA A 1 91 ? 20.014 10.389 -0.026 1.00 85.94 91 ALA A CA 1
ATOM 688 C C . ALA A 1 91 ? 18.696 11.174 -0.067 1.00 85.94 91 ALA A C 1
ATOM 690 O O . ALA A 1 91 ? 17.897 11.082 0.870 1.00 85.94 91 ALA A O 1
ATOM 691 N N . ILE A 1 92 ? 18.402 11.858 -1.178 1.00 86.25 92 ILE A N 1
ATOM 692 C CA . ILE A 1 92 ? 17.121 12.540 -1.402 1.00 86.25 92 ILE A CA 1
ATOM 693 C C . ILE A 1 92 ? 15.973 11.526 -1.411 1.00 86.25 92 ILE A C 1
ATOM 695 O O . ILE A 1 92 ? 14.976 11.717 -0.710 1.00 86.25 92 ILE A O 1
ATOM 699 N N . ILE A 1 93 ? 16.106 10.415 -2.140 1.00 87.62 93 ILE A N 1
ATOM 700 C CA . ILE A 1 93 ? 15.084 9.358 -2.181 1.00 87.62 93 ILE A CA 1
ATOM 701 C C . ILE A 1 93 ? 14.854 8.777 -0.780 1.00 87.62 93 ILE A C 1
ATOM 703 O O . ILE A 1 93 ? 13.706 8.631 -0.347 1.00 87.62 93 ILE A O 1
ATOM 707 N N . PHE A 1 94 ? 15.922 8.488 -0.035 1.00 92.69 94 PHE A N 1
ATOM 708 C CA . PHE A 1 94 ? 15.833 7.951 1.319 1.00 92.69 94 PHE A CA 1
ATOM 709 C C . PHE A 1 94 ? 15.178 8.944 2.286 1.00 92.69 94 PHE A C 1
ATOM 711 O O . PHE A 1 94 ? 14.268 8.566 3.032 1.00 92.69 94 PHE A O 1
ATOM 718 N N . ALA A 1 95 ? 15.566 10.220 2.234 1.00 94.12 95 ALA A N 1
ATOM 719 C CA . ALA A 1 95 ? 14.973 11.291 3.029 1.00 94.12 95 ALA A CA 1
ATOM 720 C C . ALA A 1 95 ? 13.477 11.468 2.722 1.00 94.12 95 ALA A C 1
ATOM 722 O O . ALA A 1 95 ? 12.659 11.527 3.645 1.00 94.12 95 ALA A O 1
ATOM 723 N N . LEU A 1 96 ? 13.084 11.465 1.445 1.00 93.06 96 LEU A N 1
ATOM 724 C CA . LEU A 1 96 ? 11.679 11.537 1.033 1.00 93.06 96 LEU A CA 1
ATOM 725 C C . LEU A 1 96 ? 10.877 10.332 1.548 1.00 93.06 96 LEU A C 1
ATOM 727 O O . LEU A 1 96 ? 9.802 10.497 2.135 1.00 93.06 96 LEU A O 1
ATOM 731 N N . VAL A 1 97 ? 11.418 9.118 1.415 1.00 95.56 97 VAL A N 1
ATOM 732 C CA . VAL A 1 97 ? 10.795 7.894 1.945 1.00 95.56 97 VAL A CA 1
ATOM 733 C C . VAL A 1 97 ? 10.660 7.953 3.470 1.00 95.56 97 VAL A C 1
ATOM 735 O O . VAL A 1 97 ? 9.623 7.559 4.024 1.00 95.56 97 VAL A O 1
ATOM 738 N N . PHE A 1 98 ? 11.678 8.458 4.167 1.00 95.94 98 PHE A N 1
ATOM 739 C CA . PHE A 1 98 ? 11.669 8.616 5.617 1.00 95.94 98 PHE A CA 1
ATOM 740 C C . PHE A 1 98 ? 10.605 9.625 6.073 1.00 95.94 98 PHE A C 1
ATOM 742 O O . PHE A 1 98 ? 9.811 9.317 6.970 1.00 95.94 98 PHE A O 1
ATOM 749 N N . LEU A 1 99 ? 10.498 10.778 5.409 1.00 94.94 99 LEU A N 1
ATOM 750 C CA . LEU A 1 99 ? 9.479 11.792 5.695 1.00 94.94 99 LEU A CA 1
ATOM 751 C C . LEU A 1 99 ? 8.054 11.250 5.513 1.00 94.94 99 LEU A C 1
ATOM 753 O O . LEU A 1 99 ? 7.210 11.428 6.398 1.00 94.94 99 LEU A O 1
ATOM 757 N N . VAL A 1 100 ? 7.789 10.511 4.431 1.00 93.69 100 VAL A N 1
ATOM 758 C CA . VAL A 1 100 ? 6.481 9.871 4.197 1.00 93.69 100 VAL A CA 1
ATOM 759 C C . VAL A 1 100 ? 6.150 8.860 5.303 1.00 93.69 100 VAL A C 1
ATOM 761 O O . VAL A 1 100 ? 5.024 8.830 5.819 1.00 93.69 100 VAL A O 1
ATOM 764 N N . LYS A 1 101 ? 7.128 8.047 5.725 1.00 94.94 101 LYS A N 1
ATOM 765 C CA . LYS A 1 101 ? 6.963 7.100 6.842 1.00 94.94 101 LYS A CA 1
ATOM 766 C C . LYS A 1 101 ? 6.658 7.823 8.154 1.00 94.94 101 LYS A C 1
ATOM 768 O O . LYS A 1 101 ? 5.742 7.411 8.870 1.00 94.94 101 LYS A O 1
ATOM 773 N N . LEU A 1 102 ? 7.358 8.915 8.461 1.00 93.38 102 LEU A N 1
ATOM 774 C CA . LEU A 1 102 ? 7.094 9.729 9.650 1.00 93.38 102 LEU A CA 1
ATOM 775 C C . LEU A 1 102 ? 5.690 10.342 9.631 1.00 93.38 102 LEU A C 1
ATOM 777 O O . LEU A 1 102 ? 4.979 10.267 10.636 1.00 93.38 102 LEU A O 1
ATOM 781 N N . GLN A 1 103 ? 5.257 10.895 8.496 1.00 93.44 103 GLN A N 1
ATOM 782 C CA . GLN A 1 103 ? 3.905 11.436 8.340 1.00 93.44 103 GLN A CA 1
ATOM 783 C C . GLN A 1 103 ? 2.836 10.362 8.588 1.00 93.44 103 GLN A C 1
ATOM 785 O O . GLN A 1 103 ? 1.887 10.601 9.341 1.00 93.44 103 GLN A O 1
ATOM 790 N N . LYS A 1 104 ? 3.003 9.152 8.029 1.00 96.31 104 LYS A N 1
ATOM 791 C CA . LYS A 1 104 ? 2.097 8.022 8.301 1.00 96.31 104 LYS A CA 1
ATOM 792 C C . LYS A 1 104 ? 2.101 7.628 9.778 1.00 96.31 104 LYS A C 1
ATOM 794 O O . LYS A 1 104 ? 1.027 7.487 10.362 1.00 96.31 104 LYS A O 1
ATOM 799 N N . ARG A 1 105 ? 3.275 7.505 10.411 1.00 94.62 105 ARG A N 1
ATOM 800 C CA . ARG A 1 105 ? 3.382 7.185 11.847 1.00 94.62 105 ARG A CA 1
ATOM 801 C C . ARG A 1 105 ? 2.655 8.221 12.704 1.00 94.62 105 ARG A C 1
ATOM 803 O O . ARG A 1 105 ? 1.868 7.830 13.562 1.00 94.62 105 ARG A O 1
ATOM 810 N N . LYS A 1 106 ? 2.830 9.520 12.434 1.00 95.81 106 LYS A N 1
ATOM 811 C CA . LYS A 1 106 ? 2.120 10.604 13.139 1.00 95.81 106 LYS A CA 1
ATOM 812 C C . LYS A 1 106 ? 0.598 10.468 13.016 1.00 95.81 106 LYS A C 1
ATOM 814 O O . LYS A 1 106 ? -0.096 10.531 14.028 1.00 95.81 106 LYS A O 1
ATOM 819 N N . LYS A 1 107 ? 0.082 10.198 11.810 1.00 95.44 107 LYS A N 1
ATOM 820 C CA . LYS A 1 107 ? -1.359 9.970 11.586 1.00 95.44 107 LYS A CA 1
ATOM 821 C C . LYS A 1 107 ? -1.878 8.748 12.351 1.00 95.44 107 LYS A C 1
ATOM 823 O O . LYS A 1 107 ? -2.918 8.833 12.998 1.00 95.44 107 LYS A O 1
ATOM 828 N N . ILE A 1 108 ? -1.131 7.642 12.344 1.00 94.31 108 ILE A N 1
ATOM 829 C CA . ILE A 1 108 ? -1.485 6.425 13.091 1.00 94.31 108 ILE A CA 1
ATOM 830 C C . ILE A 1 108 ? -1.500 6.694 14.598 1.00 94.31 108 ILE A C 1
ATOM 832 O O . ILE A 1 108 ? -2.429 6.271 15.280 1.00 94.31 108 ILE A O 1
ATOM 836 N N . HIS A 1 109 ? -0.501 7.401 15.130 1.00 96.75 109 HIS A N 1
ATOM 837 C CA . HIS A 1 109 ? -0.464 7.752 16.549 1.00 96.75 109 HIS A CA 1
ATOM 838 C C . HIS A 1 109 ? -1.631 8.658 16.943 1.00 96.75 109 HIS A C 1
ATOM 840 O O . HIS A 1 109 ? -2.276 8.386 17.953 1.00 96.75 109 HIS A O 1
ATOM 846 N N . ALA A 1 110 ? -1.956 9.668 16.130 1.00 95.31 110 ALA A N 1
ATOM 847 C CA . ALA A 1 110 ? -3.111 10.531 16.360 1.00 95.31 110 ALA A CA 1
ATOM 848 C C . ALA A 1 110 ? -4.423 9.730 16.367 1.00 95.31 110 ALA A C 1
ATOM 850 O O . ALA A 1 110 ? -5.227 9.874 17.285 1.00 95.31 110 ALA A O 1
ATOM 851 N N . PHE A 1 111 ? -4.610 8.831 15.397 1.00 96.12 111 PHE A N 1
ATOM 852 C CA . PHE A 1 111 ? -5.789 7.969 15.323 1.00 96.12 111 PHE A CA 1
ATOM 853 C C . PHE A 1 111 ? -5.889 7.010 16.519 1.00 96.12 111 PHE A C 1
ATOM 855 O O . PHE A 1 111 ? -6.908 6.972 17.203 1.00 96.12 111 PHE A O 1
ATOM 862 N N . LYS A 1 112 ? -4.806 6.288 16.838 1.00 95.00 112 LYS A N 1
ATOM 863 C CA . LYS A 1 112 ? -4.752 5.380 17.997 1.00 95.00 112 LYS A CA 1
ATOM 864 C C . LYS A 1 112 ? -4.959 6.114 19.321 1.00 95.00 112 LYS A C 1
ATOM 866 O O . LYS A 1 112 ? -5.476 5.528 20.266 1.00 95.00 112 LYS A O 1
ATOM 871 N N . SER A 1 113 ? -4.512 7.364 19.418 1.00 94.69 113 SER A N 1
ATOM 872 C CA . SER A 1 113 ? -4.744 8.203 20.592 1.00 94.69 113 SER A CA 1
ATOM 873 C C . SER A 1 113 ? -6.230 8.539 20.724 1.00 94.69 113 SER A C 1
ATOM 875 O O . SER A 1 113 ? -6.824 8.232 21.753 1.00 94.69 113 SER A O 1
ATOM 877 N N . LYS A 1 114 ? -6.863 9.039 19.651 1.00 93.56 114 LYS A N 1
ATOM 878 C CA . LYS A 1 114 ? -8.310 9.321 19.617 1.00 93.56 114 LYS A CA 1
ATOM 879 C C . LYS A 1 114 ? -9.151 8.098 19.989 1.00 93.56 114 LYS A C 1
ATOM 881 O O . LYS A 1 114 ? -9.995 8.197 20.868 1.00 93.56 114 LYS A O 1
ATOM 886 N N . MET A 1 115 ? -8.846 6.936 19.409 1.00 94.06 115 MET A N 1
ATOM 887 C CA . MET A 1 115 ? -9.537 5.680 19.723 1.00 94.06 115 MET A CA 1
ATOM 888 C C . MET A 1 115 ? -9.401 5.290 21.205 1.00 94.06 115 MET A C 1
ATOM 890 O O . MET A 1 115 ? -10.349 4.794 21.808 1.00 94.06 115 MET A O 1
ATOM 894 N N . ARG A 1 116 ? -8.232 5.514 21.820 1.00 92.94 116 ARG A N 1
ATOM 895 C CA . ARG A 1 116 ? -8.037 5.252 23.255 1.00 92.94 116 ARG A CA 1
ATOM 896 C C . ARG A 1 116 ? -8.862 6.192 24.130 1.00 92.94 116 ARG A C 1
ATOM 898 O O . ARG A 1 116 ? -9.458 5.728 25.098 1.00 92.94 116 ARG A O 1
ATOM 905 N N . PHE A 1 117 ? -8.921 7.477 23.787 1.00 90.94 117 PHE A N 1
ATOM 906 C CA . PHE A 1 117 ? -9.772 8.435 24.496 1.00 90.94 117 PHE A CA 1
ATOM 907 C C . PHE A 1 117 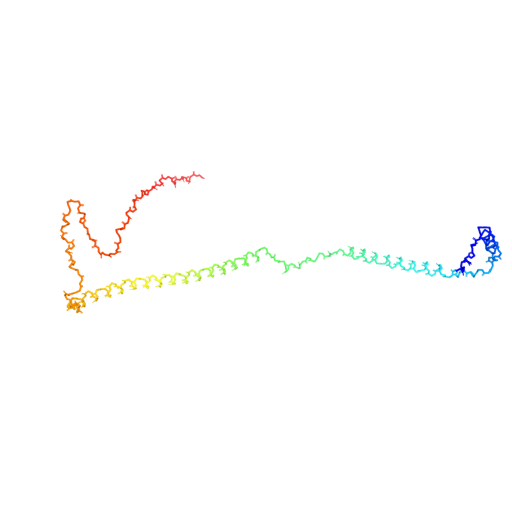? -11.255 8.082 24.368 1.00 90.94 117 PHE A C 1
ATOM 909 O O . PHE A 1 117 ? -11.943 8.046 25.381 1.00 90.94 117 PHE A O 1
ATOM 916 N N . GLU A 1 118 ? -11.715 7.711 23.174 1.00 93.19 118 GLU A N 1
ATOM 917 C CA . GLU A 1 118 ? -13.091 7.262 22.941 1.00 93.19 118 GLU A CA 1
ATOM 918 C C . GLU A 1 118 ? -13.431 6.005 23.761 1.00 93.19 118 GLU A C 1
ATOM 920 O O . GLU A 1 118 ? -14.490 5.923 24.375 1.00 93.19 118 GLU A O 1
ATOM 925 N N . GLN A 1 119 ? -12.514 5.035 23.865 1.00 91.62 119 GLN A N 1
ATOM 926 C CA . GLN A 1 119 ? -12.719 3.861 24.724 1.00 91.62 119 GLN A CA 1
ATOM 927 C C . GLN A 1 119 ? -12.824 4.219 26.211 1.00 91.62 119 GLN A C 1
ATOM 929 O O . GLN A 1 119 ? -13.643 3.634 26.933 1.00 91.62 119 GLN A O 1
ATOM 934 N N . LEU A 1 120 ? -11.997 5.156 26.683 1.00 92.00 120 LEU A N 1
ATOM 935 C CA . LEU A 1 120 ? -12.071 5.655 28.055 1.00 92.00 120 LEU A CA 1
ATOM 936 C C . LEU A 1 120 ? -13.385 6.400 28.291 1.00 92.00 120 LEU A C 1
ATOM 938 O O . LEU A 1 120 ? -14.039 6.143 29.300 1.00 92.00 120 LEU A O 1
ATOM 942 N N . GLU A 1 121 ? -13.806 7.237 27.345 1.00 93.62 121 GLU A N 1
ATOM 943 C CA . GLU A 1 121 ? -15.071 7.965 27.393 1.00 93.62 121 GLU A CA 1
ATOM 944 C C . GLU A 1 121 ? -16.255 7.000 27.419 1.00 93.62 121 GLU A C 1
ATOM 946 O O . GLU A 1 121 ? -17.048 7.053 28.348 1.00 93.62 121 GLU A O 1
ATOM 951 N N . VAL A 1 122 ? -16.329 6.024 26.508 1.00 93.31 122 VAL A N 1
ATOM 952 C CA . VAL A 1 122 ? -17.368 4.980 26.515 1.00 93.31 122 VAL A CA 1
ATOM 953 C C . VAL A 1 122 ? -17.382 4.217 27.842 1.00 93.31 122 VAL A C 1
ATOM 955 O O . VAL A 1 122 ? -18.451 3.902 28.366 1.00 93.31 122 VAL A O 1
ATOM 958 N N . SER A 1 123 ? -16.214 3.921 28.416 1.00 90.38 123 SER A N 1
ATOM 959 C CA . SER A 1 123 ? -16.115 3.235 29.710 1.00 90.38 123 SER A CA 1
ATOM 960 C C . SER A 1 123 ? -16.616 4.105 30.866 1.00 90.38 123 SER A C 1
ATOM 962 O O . SER A 1 123 ? -17.324 3.606 31.743 1.00 90.38 123 SER A O 1
ATOM 964 N N . GLN A 1 124 ? -16.293 5.399 30.865 1.0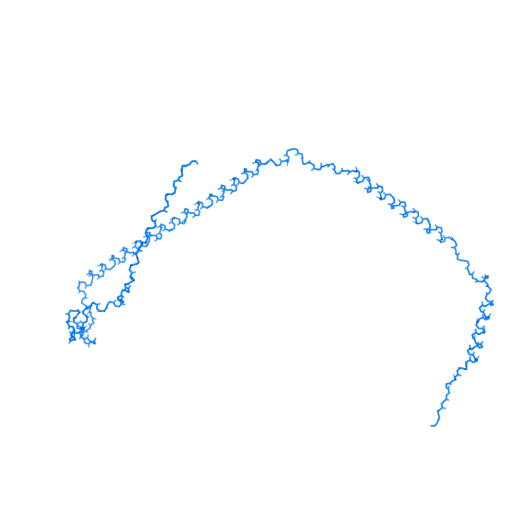0 92.75 124 GLN A N 1
ATOM 965 C CA . GLN A 1 124 ? -16.812 6.362 31.836 1.00 92.75 124 GLN A CA 1
ATOM 966 C C . GLN A 1 124 ? -18.318 6.563 31.665 1.00 92.75 124 GLN A C 1
ATOM 968 O O . GLN A 1 124 ? -19.050 6.463 32.643 1.00 92.75 124 GLN A O 1
ATOM 973 N N . ASN A 1 125 ? -18.794 6.736 30.434 1.00 92.88 125 ASN A N 1
ATOM 974 C CA . ASN A 1 125 ? -20.199 6.946 30.109 1.00 92.88 125 ASN A CA 1
ATOM 975 C C . ASN A 1 125 ? -21.037 5.714 30.486 1.00 92.88 125 ASN A C 1
ATOM 977 O O . ASN A 1 125 ? -22.109 5.839 31.062 1.00 92.88 125 ASN A O 1
ATOM 981 N N . LYS A 1 126 ? -20.514 4.493 30.291 1.00 94.31 126 LYS A N 1
ATOM 982 C CA . LYS A 1 126 ? -21.128 3.260 30.819 1.00 94.31 126 LYS A CA 1
ATOM 983 C C . LYS A 1 126 ? -21.235 3.270 32.343 1.00 94.31 126 LYS A C 1
ATOM 985 O O . LYS A 1 126 ? -22.275 2.882 32.867 1.00 94.31 126 LYS A O 1
ATOM 990 N N . ARG A 1 127 ? -20.192 3.707 33.058 1.00 90.75 127 ARG A N 1
ATOM 991 C CA . ARG A 1 127 ? -20.218 3.817 34.530 1.00 90.75 127 ARG A CA 1
ATOM 992 C C . ARG A 1 127 ? -21.209 4.881 34.996 1.00 90.75 127 ARG A C 1
ATOM 994 O O . ARG A 1 127 ? -21.961 4.621 35.927 1.00 90.75 127 ARG A O 1
ATOM 1001 N N . GLN A 1 128 ? -21.245 6.034 34.332 1.00 89.88 128 GLN A N 1
ATOM 1002 C CA . GLN A 1 128 ? -22.188 7.114 34.618 1.00 89.88 128 GLN A CA 1
ATOM 1003 C C . GLN A 1 128 ? -23.630 6.677 34.339 1.00 89.88 128 GLN A C 1
ATOM 1005 O O . GLN A 1 128 ? -24.469 6.784 35.227 1.00 89.88 128 GLN A O 1
ATOM 1010 N N . ASN A 1 129 ? -23.904 6.089 33.171 1.00 90.69 129 ASN A N 1
ATOM 1011 C CA . ASN A 1 129 ? -25.213 5.536 32.821 1.00 90.69 129 ASN A CA 1
ATOM 1012 C C . ASN A 1 129 ? -25.647 4.445 33.806 1.00 90.69 129 ASN A C 1
ATOM 1014 O O . ASN A 1 129 ? -26.783 4.459 34.271 1.00 90.69 129 ASN A O 1
ATOM 1018 N N . ALA A 1 130 ? -24.751 3.529 34.186 1.00 89.88 130 ALA A N 1
ATOM 1019 C CA . ALA A 1 130 ? -25.046 2.528 35.207 1.00 89.88 130 ALA A CA 1
ATOM 1020 C C . ALA A 1 130 ? -25.366 3.183 36.560 1.00 89.88 130 ALA A C 1
ATOM 1022 O O . ALA A 1 130 ? -26.346 2.810 37.198 1.00 89.88 130 ALA A O 1
ATOM 1023 N N . TRP A 1 131 ? -24.603 4.194 36.980 1.00 85.81 131 TRP A N 1
ATOM 1024 C CA . TRP A 1 131 ? -24.853 4.917 38.228 1.00 85.81 131 TRP A CA 1
ATOM 1025 C C . TRP A 1 131 ? -26.191 5.667 38.217 1.00 85.81 131 TRP A C 1
ATOM 1027 O O . TRP A 1 131 ? -26.948 5.589 39.183 1.00 85.81 131 TRP A O 1
ATOM 1037 N N . GLN A 1 132 ? -26.537 6.318 37.104 1.00 88.31 132 GLN A N 1
ATOM 1038 C CA . GLN A 1 132 ? -27.844 6.953 36.910 1.00 88.31 132 GLN A CA 1
ATOM 1039 C C . GLN A 1 132 ? -28.988 5.927 36.932 1.00 88.31 132 GLN A C 1
ATOM 1041 O O . GLN A 1 132 ? -30.037 6.177 37.529 1.00 88.31 132 GLN A O 1
ATOM 1046 N N . GLN A 1 133 ? -28.794 4.746 36.338 1.00 85.50 133 GLN A N 1
ATOM 1047 C CA . GLN A 1 133 ? -29.749 3.636 36.427 1.00 85.50 133 GLN A CA 1
ATOM 1048 C C . GLN A 1 133 ? -29.902 3.150 37.873 1.00 85.50 133 GLN A C 1
ATOM 1050 O O . GLN A 1 133 ? -31.025 2.950 38.325 1.00 85.50 133 GLN A O 1
ATOM 1055 N N . PHE A 1 134 ? -28.814 3.040 38.640 1.00 82.44 134 PHE A N 1
ATOM 1056 C CA . PHE A 1 134 ? -28.872 2.697 40.066 1.00 82.44 134 PHE A CA 1
ATOM 1057 C C . PHE A 1 134 ? -29.608 3.757 40.902 1.00 82.44 134 PHE A C 1
ATOM 1059 O O . PHE A 1 134 ? -30.426 3.398 41.749 1.00 82.44 134 PHE A O 1
ATOM 1066 N N . GLN A 1 135 ? -29.386 5.047 40.635 1.00 81.19 135 GLN A N 1
ATOM 1067 C CA . GLN A 1 135 ? -30.109 6.143 41.294 1.00 81.19 135 GLN A CA 1
ATOM 1068 C C . GLN A 1 135 ? -31.602 6.141 40.937 1.00 81.19 135 GLN A C 1
ATOM 1070 O O . GLN A 1 135 ? -32.448 6.196 41.822 1.00 81.19 135 GLN A O 1
ATOM 1075 N N . SER A 1 136 ? -31.947 6.005 39.654 1.00 77.50 136 SER A N 1
ATOM 1076 C CA . SER A 1 136 ? -33.347 6.002 39.200 1.00 77.50 136 SER A CA 1
ATOM 1077 C C . SER A 1 136 ? -34.103 4.698 39.502 1.00 77.50 136 SER A C 1
ATOM 1079 O O . SER A 1 136 ? -35.334 4.701 39.545 1.00 77.50 136 SER A O 1
ATOM 1081 N N . THR A 1 137 ? -33.390 3.593 39.748 1.00 62.91 137 THR A N 1
ATOM 1082 C CA . THR A 1 137 ? -33.956 2.317 40.222 1.00 62.91 137 THR A CA 1
ATOM 1083 C C . THR A 1 137 ? -34.297 2.368 41.713 1.00 62.91 137 THR A C 1
ATOM 1085 O O . THR A 1 137 ? -35.199 1.655 42.158 1.00 62.91 137 THR A O 1
ATOM 1088 N N . LYS A 1 138 ? -33.649 3.247 42.493 1.00 58.03 138 LYS A N 1
ATOM 1089 C CA . LYS A 1 138 ? -33.972 3.499 43.905 1.00 58.03 138 LYS A CA 1
ATOM 1090 C C . LYS A 1 138 ? -35.300 4.266 44.009 1.00 58.03 138 LYS A C 1
ATOM 1092 O O . LYS A 1 138 ? -35.326 5.476 44.172 1.00 58.03 138 LYS A O 1
ATOM 1097 N N . GLY A 1 139 ? -36.413 3.548 43.865 1.00 58.28 139 GLY A N 1
ATOM 1098 C CA . GLY A 1 139 ? -37.773 4.084 44.016 1.00 58.28 139 GLY A CA 1
ATOM 1099 C C . GLY A 1 139 ? -38.753 3.665 42.919 1.00 58.28 139 GLY A C 1
ATOM 1100 O O . GLY A 1 139 ? -39.961 3.736 43.123 1.00 58.28 139 GLY A O 1
ATOM 1101 N N . LYS A 1 140 ? -38.274 3.151 41.779 1.00 60.78 140 LYS A N 1
ATOM 1102 C CA . LYS A 1 140 ? -39.143 2.561 40.750 1.00 60.78 140 LYS A CA 1
ATOM 1103 C C . LYS A 1 140 ? -39.383 1.090 41.073 1.00 60.78 140 LYS A C 1
ATOM 1105 O O . LYS A 1 140 ? -38.704 0.204 40.557 1.00 60.78 140 LYS A O 1
ATOM 1110 N N . ALA A 1 141 ? -40.347 0.831 41.956 1.00 59.19 141 ALA A N 1
ATOM 1111 C CA . ALA A 1 141 ? -40.914 -0.502 42.129 1.00 59.19 141 ALA A CA 1
ATOM 1112 C C . ALA A 1 141 ? -41.255 -1.074 40.743 1.00 59.19 141 ALA A C 1
ATOM 1114 O O . ALA A 1 141 ? -41.986 -0.450 39.970 1.00 59.19 141 ALA A O 1
ATOM 1115 N N . LYS A 1 142 ? -40.678 -2.230 40.391 1.00 59.72 142 LYS A N 1
ATOM 1116 C CA . LYS A 1 142 ? -40.984 -2.897 39.124 1.00 59.72 142 LYS A CA 1
ATOM 1117 C C . LYS A 1 142 ? -42.484 -3.177 39.103 1.00 59.72 142 LYS A C 1
ATOM 1119 O O . LYS A 1 142 ? -42.964 -4.022 39.851 1.00 59.72 142 LYS A O 1
ATOM 1124 N N . LYS A 1 143 ? -43.221 -2.476 38.242 1.00 58.81 143 LYS A N 1
ATOM 1125 C CA . LYS A 1 143 ? -44.629 -2.749 37.945 1.00 58.81 143 LYS A CA 1
ATOM 1126 C C . LYS A 1 143 ? -44.711 -4.008 37.073 1.00 58.81 143 LYS A C 1
ATOM 1128 O O . LYS A 1 143 ? -45.029 -3.928 35.898 1.00 58.81 143 LYS A O 1
ATOM 1133 N N . ILE A 1 144 ? -44.345 -5.156 37.638 1.00 48.53 144 ILE A N 1
ATOM 1134 C CA . ILE A 1 144 ? -44.646 -6.497 37.126 1.00 48.53 144 ILE A CA 1
ATOM 1135 C C . ILE A 1 144 ? -45.015 -7.334 38.347 1.00 48.53 144 ILE A C 1
ATOM 1137 O O . ILE A 1 144 ? -44.251 -7.448 39.304 1.00 48.53 144 ILE A O 1
ATOM 1141 N N . GLY A 1 145 ? -46.256 -7.808 38.321 1.00 52.09 145 GLY A N 1
ATOM 1142 C CA . GLY A 1 145 ? -46.985 -8.341 39.454 1.00 52.09 145 GLY A CA 1
ATOM 1143 C C . GLY A 1 145 ? -46.397 -9.605 40.070 1.00 52.09 145 GLY A C 1
ATOM 1144 O O . GLY A 1 145 ? -45.765 -10.440 39.429 1.00 52.09 145 GLY A O 1
ATOM 1145 N N . PHE A 1 146 ? -46.722 -9.729 41.347 1.00 57.97 146 PHE A N 1
ATOM 1146 C CA . PHE A 1 146 ? -46.425 -10.763 42.332 1.00 57.97 146 PHE A CA 1
ATOM 1147 C C . PHE A 1 146 ? -46.851 -12.212 41.972 1.00 57.97 146 PHE A C 1
ATOM 1149 O O . PHE A 1 146 ? -46.839 -13.073 42.841 1.00 57.97 146 PHE A O 1
ATOM 1156 N N . LEU A 1 147 ? -47.224 -12.537 40.727 1.00 55.19 147 LEU A N 1
ATOM 1157 C CA . LEU A 1 147 ? -47.989 -13.764 40.429 1.00 55.19 147 LEU A CA 1
ATOM 1158 C C . LEU A 1 147 ? -47.585 -14.562 39.175 1.00 55.19 147 LEU A C 1
ATOM 1160 O O . LEU A 1 147 ? -48.309 -15.480 38.806 1.00 55.19 147 LEU A O 1
ATOM 1164 N N . SER A 1 148 ? -46.427 -14.323 38.548 1.00 62.06 148 SER A N 1
ATOM 1165 C CA . SER A 1 148 ? -45.935 -15.245 37.504 1.00 62.06 148 SER A CA 1
ATOM 1166 C C . SER A 1 148 ? -44.529 -15.774 37.789 1.00 62.06 148 SER A C 1
ATOM 1168 O O . SER A 1 148 ? -43.520 -15.126 37.536 1.00 62.06 148 SER A O 1
ATOM 1170 N N . GLY A 1 149 ? -44.492 -16.999 38.318 1.00 56.19 149 GLY A N 1
ATOM 1171 C CA . GLY A 1 149 ? -43.444 -17.965 37.992 1.00 56.19 149 GLY A CA 1
ATOM 1172 C C . GLY A 1 149 ? -42.194 -17.971 38.870 1.00 56.19 149 GLY A C 1
ATOM 1173 O O . GLY A 1 149 ? -41.152 -17.462 38.477 1.00 56.19 149 GLY A O 1
ATOM 1174 N N . ARG A 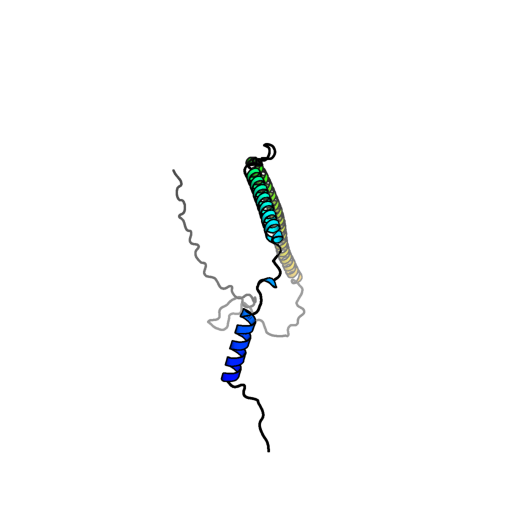1 150 ? -42.283 -18.733 39.970 1.00 58.28 150 ARG A N 1
ATOM 1175 C CA . ARG A 1 150 ? -41.188 -19.298 40.784 1.00 58.28 150 ARG A CA 1
ATOM 1176 C C . ARG A 1 150 ? -40.576 -18.356 41.829 1.00 58.28 150 ARG A C 1
ATOM 1178 O O . ARG A 1 150 ? -39.851 -17.410 41.536 1.00 58.28 150 ARG A O 1
ATOM 1185 N N . LYS A 1 151 ? -40.834 -18.698 43.095 1.00 56.59 151 LYS A N 1
ATOM 1186 C CA . LYS A 1 151 ? -40.159 -18.161 44.281 1.00 56.59 151 LYS A CA 1
ATOM 1187 C C . LYS A 1 151 ? -38.652 -18.371 44.078 1.00 56.59 151 LYS A C 1
ATOM 1189 O O . LYS A 1 151 ? -38.184 -19.504 44.131 1.00 56.59 151 LYS A O 1
ATOM 1194 N N . ARG A 1 152 ? -37.903 -17.306 43.777 1.00 62.81 152 ARG A N 1
ATOM 1195 C CA . ARG A 1 152 ? -36.440 -17.338 43.867 1.00 62.81 152 ARG A CA 1
ATOM 1196 C C . ARG A 1 152 ? -36.117 -17.555 45.340 1.00 62.81 152 ARG A C 1
ATOM 1198 O O . ARG A 1 152 ? -36.306 -16.650 46.149 1.00 62.81 152 ARG A O 1
ATOM 1205 N N . GLU A 1 153 ? -35.739 -18.774 45.694 1.00 68.25 153 GLU A N 1
ATOM 1206 C CA . GLU A 1 153 ? -35.149 -19.056 46.996 1.00 68.25 153 GLU A CA 1
ATOM 1207 C C . GLU A 1 153 ? -33.943 -18.135 47.219 1.00 68.25 153 GLU A C 1
ATOM 1209 O O . GLU A 1 153 ? -33.281 -17.705 46.269 1.00 68.25 153 GLU A O 1
ATOM 1214 N N . SER A 1 154 ? -33.739 -17.718 48.470 1.00 66.06 154 SER A N 1
ATOM 1215 C CA . SER A 1 154 ? -32.669 -16.783 48.817 1.00 66.06 154 SER A CA 1
ATOM 1216 C C . SER A 1 154 ? -31.331 -17.345 48.343 1.00 66.06 154 SER A C 1
ATOM 1218 O O . SER A 1 154 ? -31.036 -18.506 48.591 1.00 66.06 154 SER A O 1
ATOM 1220 N N . ILE A 1 155 ? -30.481 -16.516 47.736 1.00 64.38 155 ILE A N 1
ATOM 1221 C CA . ILE A 1 155 ? -29.092 -16.882 47.396 1.00 64.38 155 ILE A CA 1
ATOM 1222 C C . ILE A 1 155 ? -28.236 -17.221 48.636 1.00 64.38 155 ILE A C 1
ATOM 1224 O O . ILE A 1 155 ? -27.105 -17.671 48.498 1.00 64.38 155 ILE A O 1
ATOM 1228 N N . PHE A 1 156 ? -28.779 -16.998 49.838 1.00 58.41 156 PHE A N 1
ATOM 1229 C CA . PHE A 1 156 ? -28.216 -17.391 51.131 1.00 58.41 156 PHE A CA 1
ATOM 1230 C C . PHE A 1 156 ? -28.974 -18.556 51.789 1.00 58.41 156 PHE A C 1
ATOM 1232 O O . PHE A 1 156 ? -28.688 -18.901 52.932 1.00 58.41 156 PHE A O 1
ATOM 1239 N N . LYS A 1 157 ? -29.983 -19.131 51.124 1.00 75.81 157 LYS A N 1
ATOM 1240 C CA . LYS A 1 157 ? -30.676 -20.321 51.621 1.00 75.81 157 LYS A CA 1
ATOM 1241 C C . LYS A 1 157 ? -29.697 -21.488 51.517 1.00 75.81 157 LYS A C 1
ATOM 1243 O O . LYS A 1 157 ? -29.222 -21.794 50.425 1.00 75.81 157 LYS A O 1
ATOM 1248 N N . SER A 1 158 ? -29.383 -22.104 52.653 1.00 72.50 158 SER A N 1
ATOM 1249 C CA . SER A 1 158 ? -28.565 -23.312 52.677 1.00 72.50 158 SER A CA 1
ATOM 1250 C C . SER A 1 158 ? -29.219 -24.389 51.808 1.00 72.50 158 SER A C 1
ATOM 1252 O O . SER A 1 158 ? -30.426 -24.607 51.949 1.00 72.50 158 SER A O 1
ATOM 1254 N N . PRO A 1 159 ? -28.462 -25.040 50.912 1.00 72.75 159 PRO A N 1
ATOM 1255 C CA . PRO A 1 159 ? -28.930 -26.230 50.221 1.00 72.75 159 PRO A CA 1
ATOM 1256 C C . PRO A 1 159 ? -29.362 -27.297 51.234 1.00 72.75 159 PRO A C 1
ATOM 1258 O O . PRO A 1 159 ? -28.704 -27.472 52.256 1.00 72.75 159 PRO A O 1
ATOM 1261 N N . GLU A 1 160 ? -30.447 -28.014 50.947 1.00 75.00 160 GLU A N 1
ATOM 1262 C CA . GLU A 1 160 ? -30.965 -29.091 51.814 1.00 75.00 160 GLU A CA 1
ATOM 1263 C C . GLU A 1 160 ? -30.149 -30.403 51.686 1.00 75.00 160 GLU A C 1
ATOM 1265 O O . GLU A 1 160 ? -30.419 -31.380 52.376 1.00 75.00 160 GLU A O 1
ATOM 1270 N N . ASP A 1 161 ? -29.140 -30.437 50.808 1.00 77.88 161 ASP A N 1
ATOM 1271 C CA . ASP A 1 161 ? -28.205 -31.555 50.644 1.00 77.88 161 ASP A CA 1
ATOM 1272 C C . ASP A 1 161 ? -26.922 -31.299 51.466 1.00 77.88 161 ASP A C 1
ATOM 1274 O O . ASP A 1 161 ? -26.298 -30.248 51.280 1.00 77.88 161 ASP A O 1
ATOM 1278 N N . PRO A 1 162 ? -26.470 -32.227 52.335 1.00 74.75 162 PRO A N 1
ATOM 1279 C CA . PRO A 1 162 ? -25.217 -32.097 53.090 1.00 74.75 162 PRO A CA 1
ATOM 1280 C C . PRO A 1 162 ? -23.954 -31.938 52.221 1.00 74.75 162 PRO A C 1
ATOM 1282 O O . PRO A 1 162 ? -22.916 -31.527 52.738 1.00 74.75 162 PRO A O 1
ATOM 1285 N N . SER A 1 163 ? -24.023 -32.221 50.913 1.00 68.88 163 SER A N 1
ATOM 1286 C CA . SER A 1 163 ? -22.937 -31.956 49.950 1.00 68.88 163 SER A CA 1
ATOM 1287 C C . SER A 1 163 ? -23.093 -30.642 49.157 1.00 68.88 163 SER A C 1
ATOM 1289 O O . SER A 1 163 ? -22.259 -30.297 48.312 1.00 68.88 163 SER A O 1
ATOM 1291 N N . GLY A 1 164 ? -24.157 -29.880 49.431 1.00 68.31 164 GLY A N 1
ATOM 1292 C CA . GLY A 1 164 ? -24.576 -28.722 48.654 1.00 68.31 164 GLY A CA 1
ATOM 1293 C C . GLY A 1 164 ? -23.586 -27.560 48.705 1.00 68.31 164 GLY A C 1
ATOM 1294 O O . GLY A 1 164 ? -23.445 -26.854 49.704 1.00 68.31 164 GLY A O 1
ATOM 1295 N N . LYS A 1 165 ? -22.914 -27.309 47.580 1.00 63.75 165 LYS A N 1
ATOM 1296 C CA . LYS A 1 165 ? -21.963 -26.204 47.435 1.00 63.75 165 LYS A CA 1
ATOM 1297 C C . LYS A 1 165 ? -22.700 -24.858 47.391 1.00 63.75 165 LYS A C 1
ATOM 1299 O O . LYS A 1 165 ? -23.356 -24.527 46.406 1.00 63.75 165 LYS A O 1
ATOM 1304 N N . VAL A 1 166 ? -22.543 -24.059 48.445 1.00 63.50 166 VAL A N 1
ATOM 1305 C CA . VAL A 1 166 ? -22.995 -22.661 48.494 1.00 63.50 166 VAL A CA 1
ATOM 1306 C C . VAL A 1 166 ? -22.152 -21.790 47.558 1.00 63.50 166 VAL A C 1
ATOM 1308 O O . VAL A 1 166 ? -20.922 -21.811 47.588 1.00 63.50 166 VAL A O 1
ATOM 1311 N N . GLY A 1 167 ? -22.809 -21.014 46.702 1.00 65.12 167 GLY A N 1
ATOM 1312 C CA . GLY A 1 167 ? -22.147 -20.097 45.781 1.00 65.12 167 GLY A CA 1
ATOM 1313 C C . GLY A 1 167 ? -23.149 -19.182 45.090 1.00 65.12 167 GLY A C 1
ATOM 1314 O O . GLY A 1 167 ? -24.323 -19.522 44.955 1.00 65.12 167 GLY A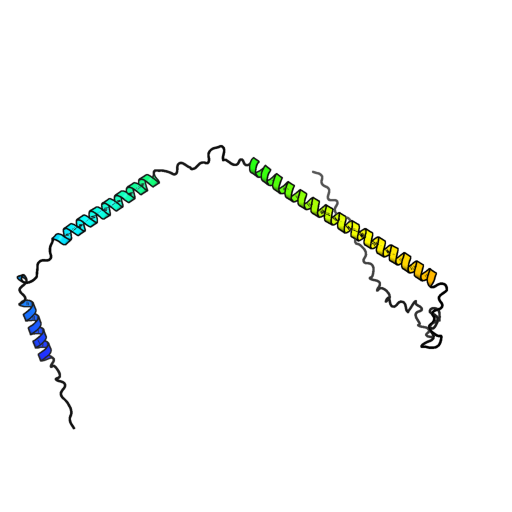 O 1
ATOM 1315 N N . ALA A 1 168 ? -22.686 -18.014 44.642 1.00 57.31 168 ALA A N 1
ATOM 1316 C CA . ALA A 1 168 ? -23.495 -17.063 43.888 1.00 57.31 168 ALA A CA 1
ATOM 1317 C C . ALA A 1 168 ? -23.836 -17.630 42.497 1.00 57.31 168 ALA A C 1
ATOM 1319 O O . ALA A 1 168 ? -23.160 -17.361 41.504 1.00 57.31 168 ALA A O 1
ATOM 1320 N N . THR A 1 169 ? -24.884 -18.443 42.423 1.00 58.03 169 THR A N 1
ATOM 1321 C CA . THR A 1 169 ? -25.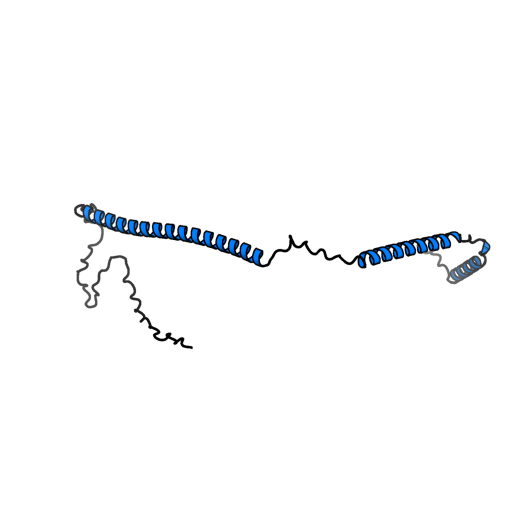438 -18.944 41.166 1.00 58.03 169 THR A CA 1
ATOM 1322 C C . THR A 1 169 ? -26.516 -17.970 40.676 1.00 58.03 169 THR A C 1
ATOM 1324 O O . THR A 1 169 ? -27.341 -17.486 41.446 1.00 58.03 169 THR A O 1
ATOM 1327 N N . GLY A 1 170 ? -26.473 -17.600 39.390 1.00 60.34 170 GLY A N 1
ATOM 1328 C CA . GLY A 1 170 ? -27.499 -16.745 38.767 1.00 60.34 170 GLY A CA 1
ATOM 1329 C C . GLY A 1 170 ? -27.008 -15.509 38.006 1.00 60.34 170 GLY A C 1
ATOM 1330 O O . GLY A 1 170 ? -27.832 -14.809 37.425 1.00 60.34 170 GLY A O 1
ATOM 1331 N N . SER A 1 171 ? -25.697 -15.244 37.955 1.00 62.09 171 SER A N 1
ATOM 1332 C CA . SER A 1 171 ? -25.134 -14.116 37.181 1.00 62.09 171 SER A CA 1
ATOM 1333 C C . SER A 1 171 ? -25.015 -14.402 35.669 1.00 62.09 171 SER A C 1
ATOM 1335 O O . SER A 1 171 ? -24.659 -13.524 34.890 1.00 62.09 171 SER A O 1
ATOM 1337 N N . GLY A 1 172 ? -25.267 -15.639 35.218 1.00 64.62 172 GLY A N 1
ATOM 1338 C CA . GLY A 1 172 ? -25.119 -16.038 33.805 1.00 64.62 172 GLY A CA 1
ATOM 1339 C C . GLY A 1 172 ? -23.673 -16.019 33.282 1.00 64.62 172 GLY A C 1
ATOM 1340 O O . GLY A 1 172 ? -23.404 -16.478 32.177 1.00 64.62 172 GLY A O 1
ATOM 1341 N N . LYS A 1 173 ? -22.719 -15.534 34.081 1.00 64.31 173 LYS A N 1
ATOM 1342 C CA . LYS A 1 173 ? -21.285 -15.655 33.848 1.00 64.31 173 LYS A CA 1
ATOM 1343 C C . LYS A 1 173 ? -20.820 -16.947 34.517 1.00 64.31 173 LYS A C 1
ATOM 1345 O O . LYS A 1 173 ? -20.838 -17.032 35.744 1.00 64.31 173 LYS A O 1
ATOM 1350 N N . GLY A 1 174 ? -20.469 -17.957 33.719 1.00 69.00 174 GLY A N 1
ATOM 1351 C CA . GLY A 1 174 ? -19.832 -19.171 34.233 1.00 69.00 174 GLY A CA 1
ATOM 1352 C C . GLY A 1 174 ? -18.625 -18.808 35.100 1.00 69.00 174 GLY A C 1
ATOM 1353 O O . GLY A 1 174 ? -17.966 -17.797 34.834 1.00 69.00 174 GLY A O 1
ATOM 1354 N N . LEU A 1 175 ? -18.370 -19.594 36.153 1.00 66.75 175 LEU A N 1
ATOM 1355 C CA . LEU A 1 175 ? -17.138 -19.477 36.934 1.00 66.75 175 LEU A CA 1
ATOM 1356 C C . LEU A 1 175 ? -15.978 -19.482 35.931 1.00 66.75 175 LEU A C 1
ATOM 1358 O O . LEU A 1 175 ? -15.875 -20.408 35.130 1.00 66.75 175 LEU A O 1
ATOM 1362 N N . THR A 1 176 ? -15.162 -18.430 35.916 1.00 66.75 176 THR A N 1
ATOM 1363 C CA . THR A 1 176 ? -13.981 -18.393 35.052 1.00 66.75 176 THR A CA 1
ATOM 1364 C C . THR A 1 176 ? -13.122 -19.601 35.393 1.00 66.75 176 THR A C 1
ATOM 1366 O O . THR A 1 176 ? -12.724 -19.747 36.552 1.00 66.75 176 THR A O 1
ATOM 1369 N N . GLU A 1 177 ? -12.870 -20.466 34.413 1.00 68.56 177 GLU A N 1
ATOM 1370 C CA . GLU A 1 177 ? -11.952 -21.585 34.572 1.00 68.56 177 GLU A CA 1
ATOM 1371 C C . GLU A 1 177 ? -10.599 -21.018 35.000 1.00 68.56 177 GLU A C 1
ATOM 1373 O O . GLU A 1 177 ? -10.002 -20.180 34.319 1.00 68.56 177 GLU A O 1
ATOM 1378 N N . PHE A 1 178 ? -10.166 -21.391 36.201 1.00 64.19 178 PHE A N 1
ATOM 1379 C CA . PHE A 1 178 ? -8.890 -20.953 36.737 1.00 64.19 178 PHE A CA 1
ATOM 1380 C C . PHE A 1 178 ? -7.797 -21.648 35.921 1.00 64.19 178 PHE A C 1
ATOM 1382 O O . PHE A 1 178 ? -7.405 -22.772 36.229 1.00 64.19 178 PHE A O 1
ATOM 1389 N N . GLN A 1 179 ? -7.297 -20.991 34.871 1.00 73.88 179 GLN A N 1
ATOM 1390 C CA . GLN A 1 179 ? -6.049 -21.406 34.243 1.00 73.88 179 GLN A CA 1
ATOM 1391 C C . GLN A 1 179 ? -4.968 -21.371 35.325 1.00 73.88 179 GLN A C 1
ATOM 1393 O O . GLN A 1 179 ? -4.676 -20.327 35.918 1.00 73.88 179 GLN A O 1
ATOM 1398 N N . LYS A 1 180 ? -4.434 -22.552 35.645 1.00 75.38 180 LYS A N 1
ATOM 1399 C CA . LYS A 1 180 ? -3.355 -22.730 36.614 1.00 75.38 180 LYS A CA 1
ATOM 1400 C C . LYS A 1 180 ? -2.228 -21.784 36.204 1.00 75.38 180 LYS A C 1
ATOM 1402 O O . LYS A 1 180 ? -1.736 -21.872 35.085 1.00 75.38 180 LYS A O 1
ATOM 1407 N N . ARG A 1 181 ? -1.871 -20.835 37.075 1.00 70.94 181 ARG A N 1
ATOM 1408 C CA . ARG A 1 181 ? -0.832 -19.843 36.772 1.00 70.94 181 ARG A CA 1
ATOM 1409 C C . ARG A 1 181 ? 0.475 -20.578 36.486 1.00 70.94 181 ARG A C 1
ATOM 1411 O O . ARG A 1 181 ? 1.038 -21.193 37.393 1.00 70.94 181 ARG A O 1
ATOM 1418 N N . GLU A 1 182 ? 0.935 -20.525 35.241 1.00 77.38 182 GLU A N 1
ATOM 1419 C CA . GLU A 1 182 ? 2.282 -20.960 34.896 1.00 77.38 182 GLU A CA 1
ATOM 1420 C C . GLU A 1 182 ? 3.293 -20.014 35.540 1.00 77.38 182 GLU A C 1
ATOM 1422 O O . GLU A 1 182 ? 3.098 -18.799 35.631 1.00 77.38 182 GLU A O 1
ATOM 1427 N N . LYS A 1 183 ? 4.366 -20.599 36.067 1.00 79.88 183 LYS A N 1
ATOM 1428 C CA . LYS A 1 183 ? 5.430 -19.849 36.724 1.00 79.88 183 LYS A CA 1
ATOM 1429 C C . LYS A 1 183 ? 6.288 -19.237 35.618 1.00 79.88 183 LYS A C 1
ATOM 1431 O O . LYS A 1 183 ? 6.846 -19.979 34.816 1.00 79.88 183 LYS A O 1
ATOM 1436 N N . HIS A 1 184 ? 6.412 -17.912 35.578 1.00 68.62 184 HIS A N 1
ATOM 1437 C CA . HIS A 1 184 ? 7.354 -17.258 34.671 1.00 68.62 184 HIS A CA 1
ATOM 1438 C C . HIS A 1 184 ? 8.788 -17.670 35.032 1.00 68.62 184 HIS A C 1
ATOM 1440 O O . HIS A 1 184 ? 9.285 -17.349 36.115 1.00 68.62 184 HIS A O 1
ATOM 1446 N N . LEU A 1 185 ? 9.438 -18.401 34.125 1.00 72.94 185 LEU A N 1
ATOM 1447 C CA . LEU A 1 185 ? 10.847 -18.753 34.230 1.00 72.94 185 LEU A CA 1
ATOM 1448 C C . LEU A 1 185 ? 11.678 -17.518 33.867 1.00 72.94 185 LEU A C 1
ATOM 1450 O O . LEU A 1 185 ? 11.713 -17.097 32.713 1.00 72.94 185 LEU A O 1
ATOM 1454 N N . HIS A 1 186 ? 12.336 -16.918 34.855 1.00 68.12 186 HIS A N 1
ATOM 1455 C CA . HIS A 1 186 ? 13.329 -15.883 34.596 1.00 68.12 186 HIS A CA 1
ATOM 1456 C C . HIS A 1 186 ? 14.614 -16.573 34.134 1.00 68.12 186 HIS A C 1
ATOM 1458 O O . HIS A 1 186 ? 15.348 -17.128 34.950 1.00 68.12 186 HIS A O 1
ATOM 1464 N N . LEU A 1 187 ? 14.887 -16.544 32.829 1.00 63.19 187 LEU A N 1
ATOM 1465 C CA . LEU A 1 187 ? 16.215 -16.843 32.295 1.00 63.19 187 LEU A CA 1
ATOM 1466 C C . LEU A 1 187 ? 17.166 -15.731 32.753 1.00 63.19 187 LEU A C 1
ATOM 1468 O O . LEU A 1 187 ? 17.321 -14.703 32.100 1.00 63.19 187 LEU A O 1
ATOM 1472 N N . LYS A 1 188 ? 17.762 -15.907 33.933 1.00 60.78 188 LYS A N 1
ATOM 1473 C CA . LYS A 1 188 ? 18.878 -15.089 34.396 1.00 60.78 188 LYS A CA 1
ATOM 1474 C C . LYS A 1 188 ? 20.154 -15.700 33.826 1.00 60.78 188 LYS A C 1
ATOM 1476 O O . LYS A 1 188 ? 20.607 -16.723 34.321 1.00 60.78 188 LYS A O 1
ATOM 1481 N N . GLY A 1 189 ? 20.694 -15.092 32.772 1.00 57.16 189 GLY A N 1
ATOM 1482 C CA . GLY A 1 189 ? 21.973 -15.514 32.199 1.00 57.16 189 GLY A CA 1
ATOM 1483 C C . GLY A 1 189 ? 22.181 -15.091 30.749 1.00 57.16 189 GLY A C 1
ATOM 1484 O O . GLY A 1 189 ? 22.299 -15.944 29.884 1.00 57.16 189 GLY A O 1
ATOM 1485 N N . ALA A 1 190 ? 22.209 -13.786 30.481 1.00 52.03 190 ALA A N 1
ATOM 1486 C CA . ALA A 1 190 ? 22.767 -13.238 29.242 1.00 52.03 190 ALA A CA 1
ATOM 1487 C C . ALA A 1 190 ? 23.360 -11.848 29.524 1.00 52.03 190 ALA A C 1
ATOM 1489 O O . ALA A 1 190 ? 22.948 -10.844 28.957 1.00 52.03 190 ALA A O 1
ATOM 1490 N N . THR A 1 191 ? 24.282 -11.795 30.485 1.00 50.59 191 THR A N 1
ATOM 1491 C CA . THR A 1 191 ? 25.315 -10.758 30.539 1.00 50.59 191 THR A CA 1
ATOM 1492 C C . THR A 1 191 ? 26.595 -11.471 30.135 1.00 50.59 191 THR A C 1
ATOM 1494 O O . THR A 1 191 ? 27.258 -12.092 30.957 1.00 50.59 191 THR A O 1
ATOM 1497 N N . VAL A 1 192 ? 26.826 -11.547 28.826 1.00 49.16 192 VAL A N 1
ATOM 1498 C CA . VAL A 1 192 ? 28.137 -11.916 28.297 1.00 49.16 192 VAL A CA 1
ATOM 1499 C C . VAL A 1 192 ? 28.902 -10.608 28.214 1.00 49.16 192 VAL A C 1
ATOM 1501 O O . VAL A 1 192 ? 28.526 -9.716 27.456 1.00 49.16 192 VAL A O 1
ATOM 1504 N N . GLU A 1 193 ? 29.881 -10.516 29.106 1.00 48.50 193 GLU A N 1
ATOM 1505 C CA . GLU A 1 193 ? 31.005 -9.587 29.123 1.00 48.50 193 GLU A CA 1
ATOM 1506 C C . GLU A 1 193 ? 31.474 -9.265 27.697 1.00 48.50 193 GLU A C 1
ATOM 1508 O O . GLU A 1 193 ? 31.752 -10.170 26.908 1.00 48.50 193 GLU A O 1
ATOM 1513 N N . ALA A 1 194 ? 31.545 -7.977 27.376 1.00 48.22 194 ALA A N 1
ATOM 1514 C CA . ALA A 1 194 ? 32.233 -7.467 26.201 1.00 48.22 194 ALA A CA 1
ATOM 1515 C C . ALA A 1 194 ? 33.381 -6.587 26.703 1.00 48.22 194 ALA A C 1
ATOM 1517 O O . ALA A 1 194 ? 33.224 -5.375 26.799 1.00 48.22 194 ALA A O 1
ATOM 1518 N N . ASP A 1 195 ? 34.491 -7.239 27.047 1.00 46.81 195 ASP A N 1
ATOM 1519 C CA . ASP A 1 195 ? 35.816 -6.644 27.223 1.00 46.81 195 ASP A CA 1
ATOM 1520 C C . ASP A 1 195 ? 36.789 -7.464 26.356 1.00 46.81 195 ASP A C 1
ATOM 1522 O O . ASP A 1 195 ? 37.130 -8.590 26.723 1.00 46.81 195 ASP A O 1
ATOM 1526 N N . ASP A 1 196 ? 37.087 -6.956 25.154 1.00 40.94 196 ASP A N 1
ATOM 1527 C CA . ASP A 1 196 ? 38.428 -6.710 24.566 1.00 40.94 196 ASP A CA 1
ATOM 1528 C C . ASP A 1 196 ? 38.260 -6.083 23.161 1.00 40.94 196 ASP A C 1
ATOM 1530 O O . ASP A 1 196 ? 37.632 -6.728 22.282 1.00 40.94 196 ASP A O 1
#

Secondary structure (DSSP, 8-state):
----------HHHHHHHHHHHHHHHHTS-GGGSPPP-THHHHHHHHHHHHHHHHHHHHHHHHHHHHHS--------GGG---HHHHHHHHHHHHHHHHHHHHHHHHHHHHHHHHHHHHHHHHHHHHHHHHHHHHHHHSS----S-TTSS-----TTSPPSSTT-------SSSPPPP-------------------